Protein AF-A0A1S8TD63-F1 (afdb_monomer)

Structure (mmCIF, N/CA/C/O backbone):
data_AF-A0A1S8TD63-F1
#
_entry.id   AF-A0A1S8TD63-F1
#
loop_
_atom_site.group_PDB
_atom_site.id
_atom_site.type_symbol
_atom_site.label_atom_id
_atom_site.label_alt_id
_atom_site.label_comp_id
_atom_site.label_asym_id
_atom_site.label_entity_id
_atom_site.label_seq_id
_atom_site.pdbx_PDB_ins_code
_atom_site.Cartn_x
_atom_site.Cartn_y
_atom_site.Cartn_z
_atom_site.occupancy
_atom_site.B_iso_or_equiv
_atom_site.auth_seq_id
_atom_site.auth_comp_id
_atom_site.auth_asym_id
_atom_site.auth_atom_id
_atom_site.pdbx_PDB_model_num
ATOM 1 N N . MET A 1 1 ? 8.461 -4.141 3.606 1.00 62.56 1 MET A N 1
ATOM 2 C CA . MET A 1 1 ? 9.811 -3.607 3.283 1.00 62.56 1 MET A CA 1
ATOM 3 C C . MET A 1 1 ? 10.354 -4.287 2.033 1.00 62.56 1 MET A C 1
ATOM 5 O O . MET A 1 1 ? 10.949 -3.620 1.196 1.00 62.56 1 MET A O 1
ATOM 9 N N . PHE A 1 2 ? 10.084 -5.586 1.872 1.00 82.06 2 PHE A N 1
ATOM 10 C CA . PHE A 1 2 ? 10.494 -6.366 0.713 1.00 82.06 2 PHE A CA 1
ATOM 11 C C . PHE A 1 2 ? 9.820 -5.869 -0.572 1.00 82.06 2 PHE A C 1
ATOM 13 O O . PHE A 1 2 ? 10.482 -5.728 -1.589 1.00 82.06 2 PHE A O 1
ATOM 20 N N . THR A 1 3 ? 8.541 -5.487 -0.523 1.00 85.19 3 THR A N 1
ATOM 21 C CA . THR A 1 3 ? 7.814 -4.967 -1.698 1.00 85.19 3 THR A CA 1
ATOM 22 C C . THR A 1 3 ? 8.416 -3.713 -2.324 1.00 85.19 3 THR A C 1
ATOM 24 O O . THR A 1 3 ? 8.577 -3.669 -3.539 1.00 85.19 3 THR A O 1
ATOM 27 N N . PHE A 1 4 ? 8.763 -2.695 -1.534 1.00 87.81 4 PHE A N 1
ATOM 28 C CA . PHE A 1 4 ? 9.382 -1.475 -2.069 1.00 87.81 4 PHE A CA 1
ATOM 29 C C . PHE A 1 4 ? 10.786 -1.741 -2.617 1.00 87.81 4 PHE A C 1
ATOM 31 O O . PHE A 1 4 ? 11.157 -1.173 -3.639 1.00 87.81 4 PHE A O 1
ATOM 38 N N . LEU A 1 5 ? 11.533 -2.649 -1.983 1.00 89.62 5 LEU A N 1
ATOM 39 C CA . LEU A 1 5 ? 12.840 -3.081 -2.470 1.00 89.62 5 LEU A CA 1
ATOM 40 C C . LEU A 1 5 ? 12.721 -3.850 -3.794 1.00 89.62 5 LEU A C 1
ATOM 42 O O . LEU A 1 5 ? 13.490 -3.602 -4.715 1.00 89.62 5 LEU A O 1
ATOM 46 N N . VAL A 1 6 ? 11.713 -4.714 -3.934 1.00 90.44 6 VAL A N 1
ATOM 47 C CA . VAL A 1 6 ? 11.402 -5.389 -5.202 1.00 90.44 6 VAL A CA 1
ATOM 48 C C . VAL A 1 6 ? 11.006 -4.375 -6.273 1.00 90.44 6 VAL A C 1
ATOM 50 O O . VAL A 1 6 ? 11.522 -4.459 -7.380 1.00 90.44 6 VAL A O 1
ATOM 53 N N . ILE A 1 7 ? 10.152 -3.392 -5.962 1.00 91.56 7 ILE A N 1
ATOM 54 C CA . ILE A 1 7 ? 9.779 -2.329 -6.913 1.00 91.56 7 ILE A CA 1
ATOM 55 C C . ILE A 1 7 ? 11.021 -1.565 -7.381 1.00 91.56 7 ILE A C 1
ATOM 57 O O . ILE A 1 7 ? 11.181 -1.362 -8.579 1.00 91.56 7 ILE A O 1
ATOM 61 N N . PHE A 1 8 ? 11.910 -1.202 -6.455 1.00 93.81 8 PHE A N 1
ATOM 62 C CA . PHE A 1 8 ? 13.171 -0.531 -6.761 1.00 93.81 8 PHE A CA 1
ATOM 63 C C . PHE A 1 8 ? 14.077 -1.374 -7.671 1.00 93.81 8 PHE A C 1
ATOM 65 O O . PHE A 1 8 ? 14.596 -0.877 -8.667 1.00 93.81 8 PHE A O 1
ATOM 72 N N . LEU A 1 9 ? 14.260 -2.662 -7.359 1.00 94.38 9 LEU A N 1
ATOM 73 C CA . LEU A 1 9 ? 15.081 -3.558 -8.178 1.00 94.38 9 LEU A CA 1
ATOM 74 C C . LEU A 1 9 ? 14.472 -3.770 -9.566 1.00 94.38 9 LEU A C 1
ATOM 76 O O . LEU A 1 9 ? 15.190 -3.745 -10.561 1.00 94.38 9 LEU A O 1
ATOM 80 N N . VAL A 1 10 ? 13.151 -3.935 -9.648 1.00 94.12 10 VAL A N 1
ATOM 81 C CA . VAL A 1 10 ? 12.442 -4.089 -10.921 1.00 94.12 10 VAL A CA 1
ATOM 82 C C . VAL A 1 10 ? 12.560 -2.820 -11.760 1.00 94.12 10 VAL A C 1
ATOM 84 O O . VAL A 1 10 ? 12.879 -2.927 -12.939 1.00 94.12 10 VAL A O 1
ATOM 87 N N . SER A 1 11 ? 12.374 -1.627 -11.185 1.00 94.31 11 SER A N 1
ATOM 88 C CA . SER A 1 11 ? 12.534 -0.373 -11.931 1.00 94.31 11 SER A CA 1
ATOM 89 C C . SER A 1 11 ? 13.978 -0.160 -12.389 1.00 94.31 11 SER A C 1
ATOM 91 O O . SER A 1 11 ? 14.195 0.326 -13.498 1.00 94.31 11 SER A O 1
ATOM 93 N N . LEU A 1 12 ? 14.967 -0.578 -11.589 1.00 94.31 12 LEU A N 1
ATOM 94 C CA . LEU A 1 12 ? 16.386 -0.525 -11.952 1.00 94.31 12 LEU A CA 1
ATOM 95 C C . LEU A 1 12 ? 16.698 -1.450 -13.136 1.00 94.31 12 LEU A C 1
ATOM 97 O O . LEU A 1 12 ? 17.288 -1.020 -14.128 1.00 94.31 12 LEU A O 1
ATOM 101 N N . ILE A 1 13 ? 16.259 -2.709 -13.066 1.00 94.50 13 ILE A N 1
ATOM 102 C CA . ILE A 1 13 ? 16.457 -3.691 -14.140 1.00 94.50 13 ILE A CA 1
ATOM 103 C C . ILE A 1 13 ? 15.731 -3.238 -15.410 1.00 94.50 13 ILE A C 1
ATOM 105 O O . ILE A 1 13 ? 16.309 -3.254 -16.491 1.00 94.50 13 ILE A O 1
ATOM 109 N N . LEU A 1 14 ? 14.486 -2.775 -15.298 1.00 93.12 14 LEU A N 1
ATOM 110 C CA . LEU A 1 14 ? 13.718 -2.352 -16.464 1.00 93.12 14 LEU A CA 1
ATOM 111 C C . LEU A 1 14 ? 14.338 -1.116 -17.131 1.00 93.12 14 LEU A C 1
ATOM 113 O O . LEU A 1 14 ? 14.502 -1.106 -18.346 1.00 93.12 14 LEU A O 1
ATOM 117 N N . SER A 1 15 ? 14.748 -0.108 -16.352 1.00 93.25 15 SER A N 1
ATOM 118 C CA . SER A 1 15 ? 15.399 1.094 -16.892 1.00 93.25 15 SER A CA 1
ATOM 119 C C . SER A 1 15 ? 16.729 0.774 -17.586 1.00 93.25 15 SER A C 1
ATOM 121 O O . SER A 1 15 ? 17.005 1.279 -18.678 1.00 93.25 15 SER A O 1
ATOM 123 N N . THR A 1 16 ? 17.542 -0.109 -16.997 1.00 90.00 16 THR A N 1
ATOM 124 C CA . THR A 1 16 ? 18.811 -0.538 -17.607 1.00 90.00 16 THR A CA 1
ATOM 125 C C . THR A 1 16 ? 18.586 -1.296 -18.912 1.00 90.00 16 THR A C 1
ATOM 127 O O . THR A 1 16 ? 19.232 -0.977 -19.908 1.00 90.00 16 THR A O 1
ATOM 130 N N . VAL A 1 17 ? 17.625 -2.226 -18.956 1.00 91.06 17 VAL A N 1
ATOM 131 C CA . VAL A 1 17 ? 17.243 -2.934 -20.190 1.00 91.06 17 VAL A CA 1
ATOM 132 C C . VAL A 1 17 ? 16.744 -1.959 -21.255 1.00 91.06 17 VAL A C 1
ATOM 134 O O . VAL A 1 17 ? 17.209 -2.021 -22.389 1.00 91.06 17 VAL A O 1
ATOM 137 N N . ILE A 1 18 ? 15.861 -1.020 -20.903 1.00 89.12 18 ILE A N 1
ATOM 138 C CA . ILE A 1 18 ? 15.358 0.000 -21.837 1.00 89.12 18 ILE A CA 1
ATOM 139 C C . ILE A 1 18 ? 16.516 0.838 -22.390 1.00 89.12 18 ILE A C 1
ATOM 141 O O . ILE A 1 18 ? 16.613 1.031 -23.598 1.00 89.12 18 ILE A O 1
ATOM 145 N N . THR A 1 19 ? 17.433 1.281 -21.529 1.00 86.81 19 THR A N 1
ATOM 146 C CA . THR A 1 19 ? 18.600 2.074 -21.942 1.00 86.81 19 THR A CA 1
ATOM 147 C C . THR A 1 19 ? 19.522 1.280 -22.873 1.00 86.81 19 THR A C 1
ATOM 149 O O . THR A 1 19 ? 20.032 1.836 -23.843 1.00 86.81 19 THR A O 1
ATOM 152 N N . LEU A 1 20 ? 19.712 -0.024 -22.631 1.00 85.25 20 LEU A N 1
ATOM 153 C CA . LEU A 1 20 ? 20.491 -0.904 -23.508 1.00 85.25 20 LEU A CA 1
ATOM 154 C C . LEU A 1 20 ? 19.819 -1.125 -24.865 1.00 85.25 20 LEU A C 1
ATOM 156 O O . LEU A 1 20 ? 20.510 -1.122 -25.879 1.00 85.25 20 LEU A O 1
ATOM 160 N N . VAL A 1 21 ? 18.495 -1.292 -24.895 1.00 85.88 21 VAL A N 1
ATOM 161 C CA . VAL A 1 21 ? 17.728 -1.431 -26.143 1.00 85.88 21 VAL A CA 1
ATOM 162 C C . VAL A 1 21 ? 17.805 -0.147 -26.961 1.00 85.88 21 VAL A C 1
ATOM 164 O O . VAL A 1 21 ? 18.076 -0.215 -28.156 1.00 85.88 21 VAL A O 1
ATOM 167 N N . ILE A 1 22 ? 17.639 1.015 -26.320 1.00 81.88 22 ILE A N 1
ATOM 168 C CA . ILE A 1 22 ? 17.828 2.320 -26.965 1.00 81.88 22 ILE A CA 1
ATOM 169 C C . ILE A 1 22 ? 19.252 2.405 -27.520 1.00 81.88 22 ILE A C 1
ATOM 171 O O . ILE A 1 22 ? 19.431 2.649 -28.705 1.00 81.88 22 ILE A O 1
ATOM 175 N N . ASN A 1 23 ? 20.274 2.118 -26.715 1.00 78.31 23 ASN A N 1
ATOM 176 C CA . ASN A 1 23 ? 21.658 2.157 -27.185 1.00 78.31 23 ASN A CA 1
ATOM 177 C C . ASN A 1 23 ? 21.906 1.221 -28.383 1.00 78.31 23 ASN A C 1
ATOM 179 O O . ASN A 1 23 ? 22.553 1.612 -29.347 1.00 78.31 23 ASN A O 1
ATOM 183 N N . GLY A 1 24 ? 21.380 -0.007 -28.340 1.00 73.19 24 GLY A N 1
ATOM 184 C CA . GLY A 1 24 ? 21.505 -0.976 -29.428 1.00 73.19 24 GLY A CA 1
ATOM 185 C C . GLY A 1 24 ? 20.832 -0.506 -30.717 1.00 73.19 24 GLY A C 1
ATOM 186 O O . GLY A 1 24 ? 21.476 -0.490 -31.760 1.00 73.19 24 GLY A O 1
ATOM 187 N N . ALA A 1 25 ? 19.576 -0.059 -30.627 1.00 70.56 25 ALA A N 1
ATOM 188 C CA . ALA A 1 25 ? 18.814 0.432 -31.774 1.00 70.56 25 ALA A CA 1
ATOM 189 C C . ALA A 1 25 ? 19.482 1.647 -32.435 1.00 70.56 25 ALA A C 1
ATOM 191 O O . ALA A 1 25 ? 19.600 1.702 -33.654 1.00 70.56 25 ALA A O 1
ATOM 192 N N . TRP A 1 26 ? 19.976 2.592 -31.631 1.00 63.69 26 TRP A N 1
ATOM 193 C CA . TRP A 1 26 ? 20.659 3.775 -32.150 1.00 63.69 26 TRP A CA 1
ATOM 194 C C . TRP A 1 26 ? 22.043 3.458 -32.735 1.00 63.69 26 TRP A C 1
ATOM 196 O O . TRP A 1 26 ? 22.461 4.075 -33.716 1.00 63.69 26 TRP A O 1
ATOM 206 N N . ARG A 1 27 ? 22.769 2.492 -32.158 1.00 61.62 27 ARG A N 1
ATOM 207 C CA . ARG A 1 27 ? 24.081 2.079 -32.667 1.00 61.62 27 ARG A CA 1
ATOM 208 C C . ARG A 1 27 ? 23.971 1.475 -34.066 1.00 61.62 27 ARG A C 1
ATOM 210 O O . ARG A 1 27 ? 24.784 1.821 -34.921 1.00 61.62 27 ARG A O 1
ATOM 217 N N . ASP A 1 28 ? 22.982 0.624 -34.316 1.00 58.91 28 ASP A N 1
ATOM 218 C CA . ASP A 1 28 ? 22.793 0.000 -35.633 1.00 58.91 28 ASP A CA 1
ATOM 219 C C . ASP A 1 28 ? 22.452 1.039 -36.719 1.00 58.91 28 ASP A C 1
ATOM 221 O O . ASP A 1 28 ? 22.894 0.907 -37.858 1.00 58.91 28 ASP A O 1
ATOM 225 N N . GLU A 1 29 ? 21.754 2.122 -36.361 1.00 55.38 29 GLU A N 1
ATOM 226 C CA . GLU A 1 29 ? 21.388 3.195 -37.295 1.00 55.38 29 GLU A CA 1
ATOM 227 C C . GLU A 1 29 ? 22.572 4.122 -37.648 1.00 55.38 29 GLU A C 1
ATOM 229 O O . GLU A 1 29 ? 22.646 4.637 -38.763 1.00 55.38 29 GLU A O 1
ATOM 234 N N . GLN A 1 30 ? 23.537 4.313 -36.734 1.00 53.62 30 GLN A N 1
ATOM 235 C CA . GLN A 1 30 ? 24.626 5.291 -36.902 1.00 53.62 30 GLN A CA 1
ATOM 236 C C . GLN A 1 30 ? 26.018 4.680 -37.173 1.00 53.62 30 GLN A C 1
ATOM 238 O O . GLN A 1 30 ? 26.910 5.385 -37.647 1.00 53.62 30 GLN A O 1
ATOM 243 N N . THR A 1 31 ? 26.244 3.392 -36.879 1.00 53.31 31 THR A N 1
ATOM 244 C CA . THR A 1 31 ? 27.590 2.772 -36.875 1.00 53.31 31 THR A CA 1
ATOM 245 C C . THR A 1 31 ? 27.773 1.587 -37.809 1.00 53.31 31 THR A C 1
ATOM 247 O O . THR A 1 31 ? 28.721 0.826 -37.605 1.00 53.31 31 THR A O 1
ATOM 250 N N . ASP A 1 32 ? 26.952 1.416 -38.851 1.00 61.44 32 ASP A N 1
ATOM 251 C CA . ASP A 1 32 ? 27.245 0.403 -39.873 1.00 61.44 32 ASP A CA 1
ATOM 252 C C . ASP A 1 32 ? 28.459 0.816 -40.728 1.00 61.44 32 ASP A C 1
ATOM 254 O O . ASP A 1 32 ? 28.388 1.172 -41.903 1.00 61.44 32 ASP A O 1
ATOM 258 N N . TYR A 1 33 ? 29.615 0.799 -40.077 1.00 61.72 33 TYR A N 1
ATOM 259 C CA . TYR A 1 33 ? 30.934 1.083 -40.592 1.00 61.72 33 TYR A CA 1
ATOM 260 C C . TYR A 1 33 ? 31.287 0.076 -41.685 1.00 61.72 33 TYR A C 1
ATOM 262 O O . TYR A 1 33 ? 32.004 0.410 -42.622 1.00 61.72 33 TYR A O 1
ATOM 270 N N . SER A 1 34 ? 30.744 -1.144 -41.596 1.00 63.41 34 SER A N 1
ATOM 271 C CA . SER A 1 34 ? 30.922 -2.182 -42.608 1.00 63.41 34 SER A CA 1
ATOM 272 C C . SER A 1 34 ? 30.238 -1.807 -43.922 1.00 63.41 34 SER A C 1
ATOM 274 O O . SER A 1 34 ? 30.859 -1.889 -44.981 1.00 63.41 34 SER A O 1
ATOM 276 N N . ASN A 1 35 ? 29.013 -1.290 -43.856 1.00 67.69 35 ASN A N 1
ATOM 277 C CA . ASN A 1 35 ? 28.271 -0.811 -45.013 1.00 67.69 35 ASN A CA 1
ATOM 278 C C . ASN A 1 35 ? 28.823 0.523 -45.532 1.00 67.69 35 ASN A C 1
ATOM 280 O O . ASN A 1 35 ? 28.951 0.699 -46.741 1.00 67.69 35 ASN A O 1
ATOM 284 N N . GLN A 1 36 ? 29.258 1.433 -44.651 1.00 68.81 36 GLN A N 1
ATOM 285 C CA . GLN A 1 36 ? 29.962 2.653 -45.072 1.00 68.81 36 GLN A CA 1
ATOM 286 C C . GLN A 1 36 ? 31.257 2.321 -45.839 1.00 68.81 36 GLN A C 1
ATOM 288 O O . GLN A 1 36 ? 31.468 2.850 -46.927 1.00 68.81 36 GLN A O 1
ATOM 293 N N . ILE A 1 37 ? 32.076 1.380 -45.348 1.00 68.62 37 ILE A N 1
ATOM 294 C CA . ILE A 1 37 ? 33.280 0.908 -46.056 1.00 68.62 37 ILE A CA 1
ATOM 295 C C . ILE A 1 37 ? 32.923 0.191 -47.360 1.00 68.62 37 ILE A C 1
ATOM 297 O O . ILE A 1 37 ? 33.609 0.380 -48.365 1.00 68.62 37 ILE A O 1
ATOM 301 N N . SER A 1 38 ? 31.881 -0.642 -47.364 1.00 72.06 38 SER A N 1
ATOM 302 C CA . SER A 1 38 ? 31.461 -1.382 -48.559 1.00 72.06 38 SER A CA 1
ATOM 303 C C . SER A 1 38 ? 31.024 -0.432 -49.677 1.00 72.06 38 SER A C 1
ATOM 305 O O . SER A 1 38 ? 31.528 -0.531 -50.797 1.00 72.06 38 SER A O 1
ATOM 307 N N . ASN A 1 39 ? 30.181 0.552 -49.349 1.00 74.00 39 ASN A N 1
ATOM 308 C CA . ASN A 1 39 ? 29.743 1.589 -50.281 1.00 74.00 39 ASN A CA 1
ATOM 309 C C . ASN A 1 39 ? 30.913 2.455 -50.754 1.00 74.00 39 ASN A C 1
ATOM 311 O O . ASN A 1 39 ? 31.026 2.723 -51.947 1.00 74.00 39 ASN A O 1
ATOM 315 N N . PHE A 1 40 ? 31.816 2.839 -49.847 1.00 74.50 40 PHE A N 1
ATOM 316 C CA . PHE A 1 40 ? 33.027 3.570 -50.210 1.00 74.50 40 PHE A CA 1
ATOM 317 C C . PHE A 1 40 ? 33.887 2.774 -51.203 1.00 74.50 40 PHE A C 1
ATOM 319 O O . PHE A 1 40 ? 34.238 3.276 -52.265 1.00 74.50 40 PHE A O 1
ATOM 326 N N . THR A 1 41 ? 34.144 1.497 -50.916 1.00 73.94 41 THR A N 1
ATOM 327 C CA . THR A 1 41 ? 34.946 0.614 -51.779 1.00 73.94 41 THR A CA 1
ATOM 328 C C . THR A 1 41 ? 34.294 0.408 -53.150 1.00 73.94 41 THR A C 1
ATOM 330 O O . THR A 1 41 ? 34.990 0.352 -54.164 1.00 73.94 41 THR A O 1
ATOM 333 N N . TYR A 1 42 ? 32.964 0.287 -53.200 1.00 79.94 42 TYR A N 1
ATOM 334 C CA . TYR A 1 42 ? 32.213 0.199 -54.453 1.00 79.94 42 TYR A CA 1
ATOM 335 C C . TYR A 1 42 ? 32.345 1.488 -55.275 1.00 79.94 42 TYR A C 1
ATOM 337 O O . TYR A 1 42 ? 32.706 1.429 -56.449 1.00 79.94 42 TYR A O 1
ATOM 345 N N . ASN A 1 43 ? 32.152 2.648 -54.643 1.00 78.88 43 ASN A N 1
ATOM 346 C CA . ASN A 1 43 ? 32.292 3.946 -55.301 1.00 78.88 43 ASN A CA 1
ATOM 347 C C . ASN A 1 43 ? 33.716 4.170 -55.823 1.00 78.88 43 ASN A C 1
ATOM 349 O O . ASN A 1 43 ? 33.877 4.619 -56.954 1.00 78.88 43 ASN A O 1
ATOM 353 N N . CYS A 1 44 ? 34.749 3.788 -55.061 1.00 76.00 44 CYS A N 1
ATOM 354 C CA . CYS A 1 44 ? 36.134 3.845 -55.532 1.00 76.00 44 CYS A CA 1
ATOM 355 C C . CYS A 1 44 ? 36.323 3.053 -56.830 1.00 76.00 44 CYS A C 1
ATOM 357 O O . CYS A 1 44 ? 36.929 3.558 -57.771 1.00 76.00 44 CYS A O 1
ATOM 359 N N . LYS A 1 45 ? 35.771 1.833 -56.923 1.00 80.62 45 LYS A N 1
ATOM 360 C CA . LYS A 1 45 ? 35.874 1.007 -58.139 1.00 80.62 45 LYS A CA 1
ATOM 361 C C . LYS A 1 45 ? 35.232 1.669 -59.356 1.00 80.62 45 LYS A C 1
ATOM 363 O O . LYS A 1 45 ? 35.847 1.656 -60.421 1.00 80.62 45 LYS A O 1
ATOM 368 N N . GLU A 1 46 ? 34.044 2.244 -59.196 1.00 80.31 46 GLU A N 1
ATOM 369 C CA . GLU A 1 46 ? 33.344 2.941 -60.282 1.00 80.31 46 GLU A CA 1
ATOM 370 C C . GLU A 1 46 ? 34.106 4.196 -60.727 1.00 80.31 46 GLU A C 1
ATOM 372 O O . GLU A 1 46 ? 34.341 4.377 -61.919 1.00 80.31 46 GLU A O 1
ATOM 377 N N . ILE A 1 47 ? 34.598 5.003 -59.780 1.00 81.25 47 ILE A N 1
ATOM 378 C CA . ILE A 1 47 ? 35.400 6.202 -60.072 1.00 81.25 47 ILE A CA 1
ATOM 379 C C . ILE A 1 47 ? 36.685 5.827 -60.813 1.00 81.25 47 ILE A C 1
ATOM 381 O O . ILE A 1 47 ? 37.030 6.452 -61.813 1.00 81.25 47 ILE A O 1
ATOM 385 N N . TYR A 1 48 ? 37.393 4.783 -60.369 1.00 80.56 48 TYR A N 1
ATOM 386 C CA . TYR A 1 48 ? 38.605 4.340 -61.056 1.00 80.56 48 TYR A CA 1
ATOM 387 C C . TYR A 1 48 ? 38.331 3.877 -62.481 1.00 80.56 48 TYR A C 1
ATOM 389 O O . TYR A 1 48 ? 39.168 4.103 -63.348 1.00 80.56 48 TYR A O 1
ATOM 397 N N . LYS A 1 49 ? 37.192 3.224 -62.722 1.00 83.38 49 LYS A N 1
ATOM 398 C CA . LYS A 1 49 ? 36.796 2.790 -64.061 1.00 83.38 49 LYS A CA 1
ATOM 399 C C . LYS A 1 49 ? 36.465 3.987 -64.957 1.00 83.38 49 LYS A C 1
ATOM 401 O O . LYS A 1 49 ? 36.943 4.044 -66.084 1.00 83.38 49 LYS A O 1
ATOM 406 N N . GLU A 1 50 ? 35.712 4.959 -64.442 1.00 81.81 50 GLU A N 1
ATOM 407 C CA . GLU A 1 50 ? 35.337 6.173 -65.179 1.00 81.81 50 GLU A CA 1
ATOM 408 C C . GLU A 1 50 ? 36.568 7.017 -65.552 1.00 81.81 50 GLU A C 1
ATOM 410 O O . GLU A 1 50 ? 36.655 7.532 -66.669 1.00 81.81 50 GLU A O 1
ATOM 415 N N . ILE A 1 51 ? 37.548 7.115 -64.647 1.00 80.81 51 ILE A N 1
ATOM 416 C CA . ILE A 1 51 ? 38.817 7.805 -64.908 1.00 80.81 51 ILE A CA 1
ATOM 417 C C . ILE A 1 51 ? 39.636 7.053 -65.961 1.00 80.81 51 ILE A C 1
ATOM 419 O O . ILE A 1 51 ? 40.081 7.680 -66.918 1.00 80.81 51 ILE A O 1
ATOM 423 N N . ASP A 1 52 ? 39.792 5.731 -65.829 1.00 81.56 52 ASP A N 1
ATOM 424 C CA . ASP A 1 52 ? 40.572 4.898 -66.760 1.00 81.56 52 ASP A CA 1
ATOM 425 C C . ASP A 1 52 ? 40.040 4.991 -68.205 1.00 81.56 52 ASP A C 1
ATOM 427 O O . ASP A 1 52 ? 40.802 5.176 -69.155 1.00 81.56 52 ASP A O 1
ATOM 431 N N . GLU A 1 53 ? 38.713 4.988 -68.376 1.00 83.38 53 GLU A N 1
ATOM 432 C CA . GLU A 1 53 ? 38.053 5.129 -69.683 1.00 83.38 53 GLU A CA 1
ATOM 433 C C . GLU A 1 53 ? 38.222 6.529 -70.311 1.00 83.38 53 GLU A C 1
ATOM 435 O O . GLU A 1 53 ? 38.168 6.668 -71.537 1.00 83.38 53 GLU A O 1
ATOM 440 N N . ASN A 1 54 ? 38.454 7.571 -69.503 1.00 82.25 54 ASN A N 1
ATOM 441 C CA . ASN A 1 54 ? 38.527 8.967 -69.952 1.00 82.25 54 ASN A CA 1
ATOM 442 C C . ASN A 1 54 ? 39.919 9.610 -69.793 1.00 82.25 54 ASN A C 1
ATOM 444 O O . ASN A 1 54 ? 40.048 10.817 -69.986 1.00 82.25 54 ASN A O 1
ATOM 448 N N . MET A 1 55 ? 40.975 8.821 -69.550 1.00 74.81 55 MET A N 1
ATOM 449 C CA . MET A 1 55 ? 42.355 9.288 -69.298 1.00 74.81 55 MET A CA 1
ATOM 450 C C . MET A 1 55 ? 42.946 10.250 -70.344 1.00 74.81 55 MET A C 1
ATOM 452 O O . MET A 1 55 ? 43.920 10.938 -70.064 1.00 74.81 55 MET A O 1
ATOM 456 N N . LYS A 1 56 ? 42.406 10.281 -71.566 1.00 77.38 56 LYS A N 1
ATOM 457 C CA . LYS A 1 56 ? 42.893 11.135 -72.666 1.00 77.38 56 LYS A CA 1
ATOM 458 C C . LYS A 1 56 ? 42.114 12.445 -72.823 1.00 77.38 56 LYS A C 1
ATOM 460 O O . LYS A 1 56 ? 42.364 13.173 -73.780 1.00 77.38 56 LYS A O 1
ATOM 465 N N . ASN A 1 57 ? 41.127 12.704 -71.967 1.00 83.69 57 ASN A N 1
ATOM 466 C CA . ASN A 1 57 ? 40.234 13.851 -72.080 1.00 83.69 57 ASN A CA 1
ATOM 467 C C . ASN A 1 57 ? 40.241 14.671 -70.784 1.00 83.69 57 ASN A C 1
ATOM 469 O O . ASN A 1 57 ? 39.467 14.407 -69.865 1.00 83.69 57 ASN A O 1
ATOM 473 N N . ASP A 1 58 ? 41.099 15.688 -70.754 1.00 78.31 58 ASP A N 1
ATOM 474 C CA . ASP A 1 58 ? 41.309 16.556 -69.592 1.00 78.31 58 ASP A CA 1
ATOM 475 C C . ASP A 1 58 ? 40.027 17.269 -69.135 1.00 78.31 58 ASP A C 1
ATOM 477 O O . ASP A 1 58 ? 39.813 17.441 -67.937 1.00 78.31 58 ASP A O 1
ATOM 481 N N . GLU A 1 59 ? 39.138 17.636 -70.065 1.00 78.75 59 GLU A N 1
ATOM 482 C CA . GLU A 1 59 ? 37.862 18.293 -69.748 1.00 78.75 59 GLU A CA 1
ATOM 483 C C . GLU A 1 59 ? 36.927 17.345 -68.983 1.00 78.75 59 GLU A C 1
ATOM 485 O O . GLU A 1 59 ? 36.320 17.729 -67.984 1.00 78.75 59 GLU A O 1
ATOM 490 N N . LYS A 1 60 ? 36.881 16.068 -69.386 1.00 79.56 60 LYS A N 1
ATOM 491 C CA . LYS A 1 60 ? 36.115 15.035 -68.673 1.00 79.56 60 LYS A CA 1
ATOM 492 C C . LYS A 1 60 ? 36.745 14.641 -67.343 1.00 79.56 60 LYS A C 1
ATOM 494 O O . LYS A 1 60 ? 36.019 14.381 -66.390 1.00 79.56 60 LYS A O 1
ATOM 499 N N . LEU A 1 61 ? 38.073 14.593 -67.256 1.00 77.25 61 LEU A N 1
ATOM 500 C CA . LEU A 1 61 ? 38.762 14.332 -65.989 1.00 77.25 61 LEU A CA 1
ATOM 501 C C . LEU A 1 61 ? 38.493 15.451 -64.978 1.00 77.25 61 LEU A C 1
ATOM 503 O O . LEU A 1 61 ? 38.214 15.166 -63.812 1.00 77.25 61 LEU A O 1
ATOM 507 N N . GLN A 1 62 ? 38.501 16.710 -65.429 1.00 77.38 62 GLN A N 1
ATOM 508 C CA . GLN A 1 62 ? 38.115 17.845 -64.598 1.00 77.38 62 GLN A CA 1
ATOM 509 C C . GLN A 1 62 ? 36.649 17.732 -64.154 1.00 77.38 62 GLN A C 1
ATOM 511 O O . GLN A 1 62 ? 36.380 17.986 -62.984 1.00 77.38 62 GLN A O 1
ATOM 516 N N . ASP A 1 63 ? 35.723 17.311 -65.020 1.00 78.75 63 ASP A N 1
ATOM 517 C CA . ASP A 1 63 ? 34.307 17.107 -64.663 1.00 78.75 63 ASP A CA 1
ATOM 518 C C . ASP A 1 63 ? 34.111 16.000 -63.609 1.00 78.75 63 ASP A C 1
ATOM 520 O O . ASP A 1 63 ? 33.412 16.201 -62.618 1.00 78.75 63 ASP A O 1
ATOM 524 N N . ILE A 1 64 ? 34.800 14.861 -63.752 1.00 77.00 64 ILE A N 1
ATOM 525 C CA . ILE A 1 64 ? 34.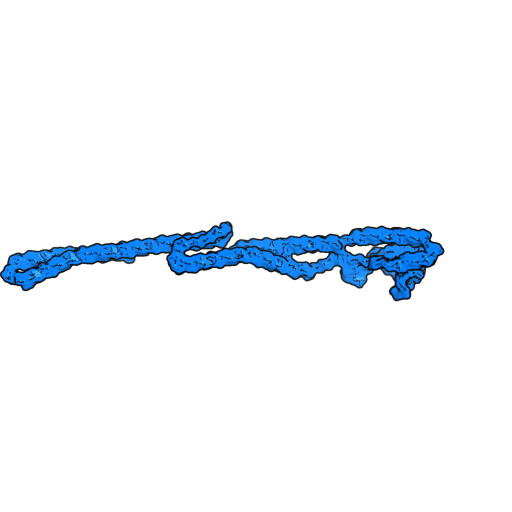750 13.749 -62.783 1.00 77.00 64 ILE A CA 1
ATOM 526 C C . ILE A 1 64 ? 35.275 14.189 -61.412 1.00 77.00 64 ILE A C 1
ATOM 528 O O . ILE A 1 64 ? 34.685 13.865 -60.382 1.00 77.00 64 ILE A O 1
ATOM 532 N N . VAL A 1 65 ? 36.382 14.933 -61.393 1.00 77.25 65 VAL A N 1
ATOM 533 C CA . VAL A 1 65 ? 37.016 15.415 -60.158 1.00 77.25 65 VAL A CA 1
ATOM 534 C C . VAL A 1 65 ? 36.228 16.558 -59.513 1.00 77.25 65 VAL A C 1
ATOM 536 O O . VAL A 1 65 ? 36.177 16.649 -58.289 1.00 77.25 65 VAL A O 1
ATOM 539 N N . SER A 1 66 ? 35.604 17.414 -60.324 1.00 70.50 66 SER A N 1
ATOM 540 C CA . SER A 1 66 ? 34.810 18.569 -59.872 1.00 70.50 66 SER A CA 1
ATOM 541 C C . SER A 1 66 ? 33.352 18.214 -59.588 1.00 70.50 66 SER A C 1
ATOM 543 O O . SER A 1 66 ? 32.572 19.092 -59.220 1.00 70.50 66 SER A O 1
ATOM 545 N N . ARG A 1 67 ? 32.962 16.944 -59.769 1.00 73.94 67 ARG A N 1
ATOM 546 C CA . ARG A 1 67 ? 31.626 16.452 -59.440 1.00 73.94 67 ARG A CA 1
ATOM 547 C C . ARG A 1 67 ? 31.409 16.675 -57.945 1.00 73.94 67 ARG A C 1
ATOM 549 O O . ARG A 1 67 ? 32.056 16.036 -57.119 1.00 73.94 67 ARG A O 1
ATOM 556 N N . ASP A 1 68 ? 30.522 17.609 -57.610 1.00 54.09 68 ASP A N 1
ATOM 557 C CA . ASP A 1 68 ? 30.236 17.998 -56.229 1.00 54.09 68 ASP A CA 1
ATOM 558 C C . ASP A 1 68 ? 29.514 16.854 -55.507 1.00 54.09 68 ASP A C 1
ATOM 560 O O . ASP A 1 68 ? 28.287 16.722 -55.511 1.00 54.09 68 ASP A O 1
ATOM 564 N N . THR A 1 69 ? 30.302 15.940 -54.952 1.00 58.75 69 THR A N 1
ATOM 565 C CA . THR A 1 69 ? 29.809 14.828 -54.158 1.00 58.75 69 THR A CA 1
ATOM 566 C C . THR A 1 69 ? 29.988 15.166 -52.692 1.00 58.75 69 THR A C 1
ATOM 568 O O . THR A 1 69 ? 31.089 15.136 -52.157 1.00 58.75 69 THR A O 1
ATOM 571 N N . ILE A 1 70 ? 28.864 15.400 -52.012 1.00 55.09 70 ILE A N 1
ATOM 572 C CA . ILE A 1 70 ? 28.775 15.718 -50.573 1.00 55.09 70 ILE A CA 1
ATOM 573 C C . ILE A 1 70 ? 29.541 14.708 -49.683 1.00 55.09 70 ILE A C 1
ATOM 575 O O . ILE A 1 70 ? 29.858 15.017 -48.538 1.00 55.09 70 ILE A O 1
ATOM 579 N N . ARG A 1 71 ? 29.834 13.497 -50.184 1.00 56.66 71 ARG A N 1
ATOM 580 C CA . ARG A 1 71 ? 30.410 12.387 -49.403 1.00 56.66 71 ARG A CA 1
ATOM 581 C C . ARG A 1 71 ? 31.893 12.124 -49.657 1.00 56.66 71 ARG A C 1
ATOM 583 O O . ARG A 1 71 ? 32.636 11.970 -48.700 1.00 56.66 71 ARG A O 1
ATOM 590 N N . PHE A 1 72 ? 32.348 12.104 -50.907 1.00 69.00 72 PHE A N 1
ATOM 591 C CA . PHE A 1 72 ? 33.738 11.772 -51.226 1.00 69.00 72 PHE A CA 1
ATOM 592 C C . PHE A 1 72 ? 34.402 12.853 -52.074 1.00 69.00 72 PHE A C 1
ATOM 594 O O . PHE A 1 72 ? 33.745 13.575 -52.816 1.00 69.00 72 PHE A O 1
ATOM 601 N N . LYS A 1 73 ? 35.723 12.962 -51.953 1.00 72.69 73 LYS A N 1
ATOM 602 C CA . LYS A 1 73 ? 36.562 13.869 -52.740 1.00 72.69 73 LYS A CA 1
ATOM 603 C C . LYS A 1 73 ? 37.555 13.048 -53.544 1.00 72.69 73 LYS A C 1
ATOM 605 O O . LYS A 1 73 ? 38.185 12.145 -52.995 1.00 72.69 73 LYS A O 1
ATOM 610 N N . VAL A 1 74 ? 37.685 13.367 -54.826 1.00 76.19 74 V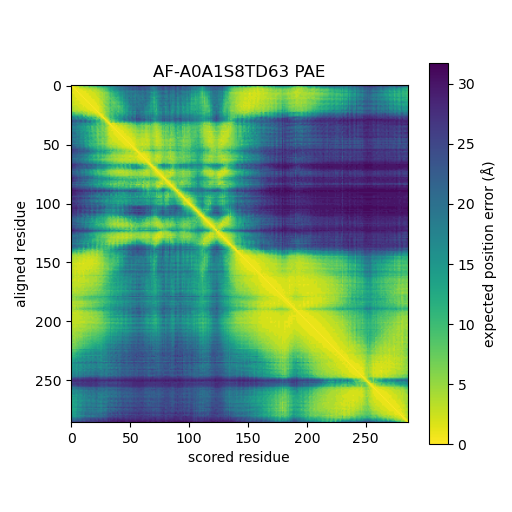AL A N 1
ATOM 611 C CA . VAL A 1 74 ? 38.597 12.691 -55.751 1.00 76.19 74 VAL A CA 1
ATOM 612 C C . VAL A 1 74 ? 39.743 13.635 -56.082 1.00 76.19 74 VAL A C 1
ATOM 614 O O . VAL A 1 74 ? 39.519 14.804 -56.366 1.00 76.19 74 VAL A O 1
ATOM 617 N N . PHE A 1 75 ? 40.972 13.139 -56.053 1.00 76.56 75 PHE A N 1
ATOM 618 C CA . PHE A 1 75 ? 42.162 13.893 -56.432 1.00 76.56 75 PHE A CA 1
ATOM 619 C C . PHE A 1 75 ? 42.980 13.082 -57.429 1.00 76.56 75 PHE A C 1
ATOM 621 O O . PHE A 1 75 ? 43.160 11.878 -57.248 1.00 76.56 75 PHE A O 1
ATOM 628 N N . ILE A 1 76 ? 43.518 13.748 -58.449 1.00 75.69 76 ILE A N 1
ATOM 629 C CA . ILE A 1 76 ? 44.501 13.157 -59.365 1.00 75.69 76 ILE A CA 1
ATOM 630 C C . ILE A 1 76 ? 45.851 13.789 -59.050 1.00 75.69 76 ILE A C 1
ATOM 632 O O . ILE A 1 76 ? 45.965 15.017 -59.005 1.00 75.69 76 ILE A O 1
ATOM 636 N N . VAL A 1 77 ? 46.867 12.966 -58.809 1.00 74.38 77 VAL A N 1
ATOM 637 C CA . VAL A 1 77 ? 48.199 13.413 -58.390 1.00 74.38 77 VAL A CA 1
ATOM 638 C C . VAL A 1 77 ? 49.299 12.769 -59.234 1.00 74.38 77 VAL A C 1
ATOM 640 O O . VAL A 1 77 ? 49.180 11.625 -59.665 1.00 74.38 77 VAL A O 1
ATOM 643 N N . ASP A 1 78 ? 50.373 13.520 -59.459 1.00 71.94 78 ASP A N 1
ATOM 644 C CA . ASP A 1 78 ? 51.588 13.070 -60.158 1.00 71.94 78 ASP A CA 1
ATOM 645 C C . ASP A 1 78 ? 52.515 12.242 -59.227 1.00 71.94 78 ASP A C 1
ATOM 647 O O . ASP A 1 78 ? 52.305 12.201 -58.012 1.00 71.94 78 ASP A O 1
ATOM 651 N N . LYS A 1 79 ? 53.598 11.648 -59.749 1.00 68.12 79 LYS A N 1
ATOM 652 C CA . LYS A 1 79 ? 54.667 10.917 -59.032 1.00 68.12 79 LYS A CA 1
ATOM 653 C C . LYS A 1 79 ? 55.317 11.751 -57.930 1.00 68.12 79 LYS A C 1
ATOM 655 O O . LYS A 1 79 ? 55.792 11.220 -56.929 1.00 68.12 79 LYS A O 1
ATOM 660 N N . GLN A 1 80 ? 55.335 13.071 -58.114 1.00 62.44 80 GLN A N 1
ATOM 661 C CA . GLN A 1 80 ? 55.823 14.061 -57.145 1.00 62.44 80 GLN A CA 1
ATOM 662 C C . GLN A 1 80 ? 54.737 14.511 -56.152 1.00 62.44 80 GLN A C 1
ATOM 664 O O . GLN A 1 80 ? 54.972 15.381 -55.313 1.00 62.44 80 GLN A O 1
ATOM 669 N N . VAL A 1 81 ? 53.544 13.917 -56.242 1.00 62.09 81 VAL A N 1
ATOM 670 C CA . VAL A 1 81 ? 52.379 14.148 -55.376 1.00 62.09 81 VAL A CA 1
ATOM 671 C C . VAL A 1 81 ? 51.827 15.570 -55.450 1.00 62.09 81 VAL A C 1
ATOM 673 O O . VAL A 1 81 ? 51.198 16.101 -54.528 1.00 62.09 81 VAL A O 1
ATOM 676 N N . LYS A 1 82 ? 52.070 16.207 -56.590 1.00 67.19 82 LYS A N 1
ATOM 677 C CA . LYS A 1 82 ? 51.456 17.476 -56.935 1.00 67.19 82 LYS A CA 1
ATOM 678 C C . LYS A 1 82 ? 50.051 17.197 -57.452 1.00 67.19 82 LYS A C 1
ATOM 680 O O . LYS A 1 82 ? 49.869 16.328 -58.302 1.00 67.19 82 LYS A O 1
ATOM 685 N N . VAL A 1 83 ? 49.072 17.922 -56.920 1.00 67.94 83 VAL A N 1
ATOM 686 C CA . VAL A 1 83 ? 47.677 17.798 -57.349 1.00 67.94 83 VAL A CA 1
ATOM 687 C C . VAL A 1 83 ? 47.554 18.333 -58.772 1.00 67.94 83 VAL A C 1
ATOM 689 O O . VAL A 1 83 ? 47.841 19.504 -59.017 1.00 67.94 83 VAL A O 1
ATOM 692 N N . LEU A 1 84 ? 47.180 17.451 -59.697 1.00 67.12 84 LEU A N 1
ATOM 693 C CA . LEU A 1 84 ? 46.919 17.766 -61.099 1.00 67.12 84 LEU A CA 1
ATOM 694 C C . LEU A 1 84 ? 45.474 18.247 -61.271 1.00 67.12 84 LEU A C 1
ATOM 696 O O . LEU A 1 84 ? 45.243 19.253 -61.931 1.00 67.12 84 LEU A O 1
ATOM 700 N N . PHE A 1 85 ? 44.531 17.573 -60.604 1.00 68.50 85 PHE A N 1
ATOM 701 C CA . PHE A 1 85 ? 43.102 17.894 -60.621 1.00 68.50 85 PHE A CA 1
ATOM 702 C C . PHE A 1 85 ? 42.530 17.852 -59.192 1.00 68.50 85 PHE A C 1
ATOM 704 O O . PHE A 1 85 ? 42.840 16.929 -58.430 1.00 68.50 85 PHE A O 1
ATOM 711 N N . SER A 1 86 ? 41.709 18.848 -58.825 1.00 66.88 86 SER A N 1
ATOM 712 C CA . SER A 1 86 ? 41.122 19.029 -57.482 1.00 66.88 86 SER A CA 1
ATOM 713 C C . SER A 1 86 ? 39.632 19.409 -57.558 1.00 66.88 86 SER A C 1
ATOM 715 O O . SER A 1 86 ? 39.287 20.193 -58.444 1.00 66.88 86 SER A O 1
ATOM 717 N N . PRO A 1 87 ? 38.774 18.948 -56.621 1.00 61.00 87 PRO A N 1
ATOM 718 C CA . PRO A 1 87 ? 37.337 19.261 -56.598 1.00 61.00 87 PRO A CA 1
ATOM 719 C C . PRO A 1 87 ? 37.012 20.747 -56.388 1.00 61.00 87 PRO A C 1
ATOM 721 O O . PRO A 1 87 ? 35.954 21.218 -56.781 1.00 61.00 87 PRO A O 1
ATOM 724 N N . GLU A 1 88 ? 37.932 21.503 -55.782 1.00 59.09 88 GLU A N 1
ATOM 725 C CA . GLU A 1 88 ? 37.838 22.957 -55.626 1.00 59.09 88 GLU A CA 1
ATOM 726 C C . GLU A 1 88 ? 39.200 23.608 -55.894 1.00 59.09 88 GLU A C 1
ATOM 728 O O . GLU A 1 88 ? 40.250 23.056 -55.539 1.00 59.09 88 GLU A O 1
ATOM 733 N N . ASN A 1 89 ? 39.187 24.826 -56.448 1.00 50.69 89 ASN A N 1
ATOM 734 C CA . ASN A 1 89 ? 40.371 25.605 -56.834 1.00 50.69 89 ASN A CA 1
ATOM 735 C C . ASN A 1 89 ? 41.298 26.029 -55.671 1.00 50.69 89 ASN A C 1
ATOM 737 O O . ASN A 1 89 ? 42.193 26.843 -55.902 1.00 50.69 89 ASN A O 1
ATOM 741 N N . ASN A 1 90 ? 41.125 25.549 -54.427 1.00 49.53 90 ASN A N 1
ATOM 742 C CA . ASN A 1 90 ? 41.903 26.111 -53.314 1.00 49.53 90 ASN A CA 1
ATOM 743 C C . ASN A 1 90 ? 42.215 25.281 -52.056 1.00 49.53 90 ASN A C 1
ATOM 745 O O . ASN A 1 90 ? 42.723 25.876 -51.107 1.00 49.53 90 ASN A O 1
ATOM 749 N N . CYS A 1 91 ? 42.010 23.962 -51.978 1.00 52.19 91 CYS A N 1
ATOM 750 C CA . CYS A 1 91 ? 42.157 23.307 -50.661 1.00 52.19 91 CYS A CA 1
ATOM 751 C C . CYS A 1 91 ? 43.461 22.542 -50.388 1.00 52.19 91 CYS A C 1
ATOM 753 O O . CYS A 1 91 ? 43.906 22.561 -49.244 1.00 52.19 91 CYS A O 1
ATOM 755 N N . ILE A 1 92 ? 44.124 21.900 -51.356 1.00 56.16 92 ILE A N 1
ATOM 756 C CA . ILE A 1 92 ? 45.364 21.140 -51.083 1.00 56.16 92 ILE A CA 1
ATOM 757 C C . ILE A 1 92 ? 46.283 21.211 -52.307 1.00 56.16 92 ILE A C 1
ATOM 759 O O . ILE A 1 92 ? 45.905 20.775 -53.386 1.00 56.16 92 ILE A O 1
ATOM 763 N N . LYS A 1 93 ? 47.490 21.774 -52.156 1.00 53.00 93 LYS A N 1
ATOM 764 C CA . LYS A 1 93 ? 48.458 21.922 -53.266 1.00 53.00 93 LYS A CA 1
ATOM 765 C C . LYS A 1 93 ? 49.414 20.730 -53.403 1.00 53.00 93 LYS A C 1
ATOM 767 O O . LYS A 1 93 ? 49.963 20.512 -54.480 1.00 53.00 93 LYS A O 1
ATOM 772 N N . GLN A 1 94 ? 49.611 19.969 -52.326 1.00 53.00 94 GLN A N 1
ATOM 773 C CA . GLN A 1 94 ? 50.513 18.819 -52.274 1.00 53.00 94 GLN A CA 1
ATOM 774 C C . GLN A 1 94 ? 50.072 17.866 -51.155 1.00 53.00 94 GLN A C 1
ATOM 776 O O . GLN A 1 94 ? 49.746 18.328 -50.060 1.00 53.00 94 GLN A O 1
ATOM 781 N N . PHE A 1 95 ? 50.062 16.558 -51.421 1.00 60.22 95 PHE A N 1
ATOM 782 C CA . PHE A 1 95 ? 49.814 15.538 -50.395 1.00 60.22 95 PHE A CA 1
ATOM 783 C C . PHE A 1 95 ? 51.139 14.954 -49.881 1.00 60.22 95 PHE A C 1
ATOM 785 O O . PHE A 1 95 ? 52.105 14.833 -50.630 1.00 60.22 95 PHE A O 1
ATOM 792 N N . ASP A 1 96 ? 51.189 14.562 -48.606 1.00 57.84 96 ASP A N 1
ATOM 793 C CA . ASP A 1 96 ? 52.321 13.813 -48.044 1.00 57.84 96 ASP A CA 1
ATOM 794 C C . ASP A 1 96 ? 52.028 12.307 -48.118 1.00 57.84 96 ASP A C 1
ATOM 796 O O . ASP A 1 96 ? 51.399 11.718 -47.234 1.00 57.84 96 ASP A O 1
ATOM 800 N N . ILE A 1 97 ? 52.452 11.682 -49.218 1.00 55.38 97 ILE A N 1
ATOM 801 C CA . ILE A 1 97 ? 52.204 10.263 -49.502 1.00 55.38 97 ILE A CA 1
ATOM 802 C C . ILE A 1 97 ? 52.862 9.336 -48.474 1.00 55.38 97 ILE A C 1
ATOM 804 O O . ILE A 1 97 ? 52.306 8.281 -48.192 1.00 55.38 97 ILE A O 1
ATOM 808 N N . ASN A 1 98 ? 53.976 9.714 -47.837 1.00 51.41 98 ASN A N 1
ATOM 809 C CA . ASN A 1 98 ? 54.606 8.868 -46.814 1.00 51.41 98 ASN A CA 1
ATOM 810 C C . ASN A 1 98 ? 53.736 8.738 -45.558 1.00 51.41 98 ASN A C 1
ATOM 812 O O . ASN A 1 98 ? 53.851 7.759 -44.822 1.00 51.41 98 ASN A O 1
ATOM 816 N N . LYS A 1 99 ? 52.835 9.696 -45.325 1.00 55.44 99 LYS A N 1
ATOM 817 C CA . LYS A 1 99 ? 51.839 9.633 -44.257 1.00 55.44 99 LYS A CA 1
ATOM 818 C C . LYS A 1 99 ? 50.627 8.787 -44.657 1.00 55.44 99 LYS A C 1
ATOM 820 O O . LYS A 1 99 ? 50.090 8.095 -43.806 1.00 55.44 99 LYS A O 1
ATOM 825 N N . ILE A 1 100 ? 50.243 8.793 -45.937 1.00 55.66 100 ILE A N 1
ATOM 826 C CA . ILE A 1 100 ? 49.047 8.103 -46.455 1.00 55.66 100 ILE A CA 1
ATOM 827 C C . ILE A 1 100 ? 49.337 6.645 -46.869 1.00 55.66 100 ILE A C 1
ATOM 829 O O . ILE A 1 100 ? 48.523 5.771 -46.612 1.00 55.66 100 ILE A O 1
ATOM 833 N N . LEU A 1 101 ? 50.507 6.339 -47.443 1.00 52.62 101 LEU A N 1
ATOM 834 C CA . LEU A 1 101 ? 50.923 4.966 -47.778 1.00 52.62 101 LEU A CA 1
ATOM 835 C C . LEU A 1 101 ? 51.275 4.147 -46.533 1.00 52.62 101 LEU A C 1
ATOM 837 O O . LEU A 1 101 ? 50.935 2.969 -46.467 1.00 52.62 101 LEU A O 1
ATOM 841 N N . ASN A 1 102 ? 51.920 4.762 -45.532 1.00 48.56 102 ASN A N 1
ATOM 842 C CA . ASN A 1 102 ? 52.190 4.094 -44.253 1.00 48.56 102 ASN A CA 1
ATOM 843 C C . ASN A 1 102 ? 50.932 4.002 -43.371 1.00 48.56 102 ASN A C 1
ATOM 845 O O . ASN A 1 102 ? 50.859 3.136 -42.503 1.00 48.56 102 AS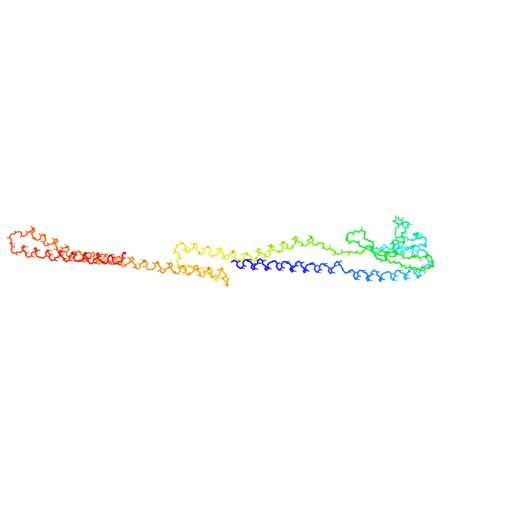N A O 1
ATOM 849 N N . GLN A 1 103 ? 49.936 4.868 -43.600 1.00 48.91 103 GLN A N 1
ATOM 850 C CA . GLN A 1 103 ? 48.589 4.761 -43.038 1.00 48.91 103 GLN A CA 1
ATOM 851 C C . GLN A 1 103 ? 47.611 4.331 -44.130 1.00 48.91 103 GLN A C 1
ATOM 853 O O . GLN A 1 103 ? 46.678 5.064 -44.461 1.00 48.91 103 GLN A O 1
ATOM 858 N N . GLN A 1 104 ? 47.784 3.119 -44.669 1.00 47.03 104 GLN A N 1
ATOM 859 C CA . GLN A 1 104 ? 46.628 2.433 -45.233 1.00 47.03 104 GLN A CA 1
ATOM 860 C C . GLN A 1 104 ? 45.558 2.387 -44.137 1.00 47.03 104 GLN A C 1
ATOM 862 O O . GLN A 1 104 ? 45.627 1.584 -43.210 1.00 47.03 104 GLN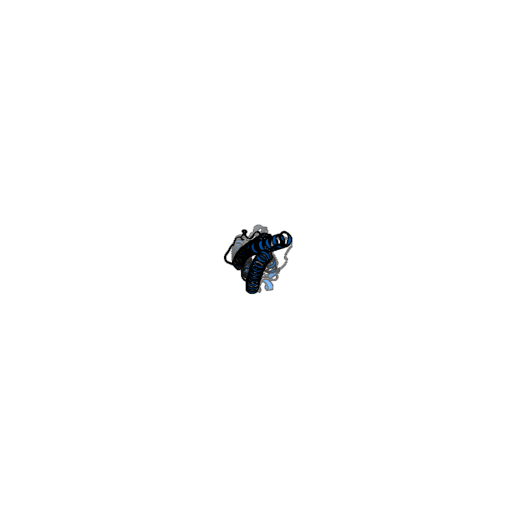 A O 1
ATOM 867 N N . SER A 1 105 ? 44.563 3.261 -44.277 1.00 52.50 105 SER A N 1
ATOM 868 C CA . SER A 1 105 ? 43.405 3.431 -43.401 1.00 52.50 105 SER A CA 1
ATOM 869 C C . SER A 1 105 ? 43.652 4.251 -42.119 1.00 52.50 105 SER A C 1
ATOM 871 O O . SER A 1 105 ? 44.265 3.777 -41.166 1.00 52.50 105 SER A O 1
ATOM 873 N N . LYS A 1 106 ? 42.969 5.406 -42.036 1.00 48.09 106 LYS A N 1
ATOM 874 C CA . LYS A 1 106 ? 42.644 6.223 -40.841 1.00 48.09 106 LYS A CA 1
ATOM 875 C C . LYS A 1 106 ? 43.631 7.343 -40.484 1.00 48.09 106 LYS A C 1
ATOM 877 O O . LYS A 1 106 ? 44.593 7.141 -39.747 1.00 48.09 106 LYS A O 1
ATOM 882 N N . SER A 1 107 ? 43.277 8.573 -40.862 1.00 45.28 107 SER A N 1
ATOM 883 C CA . SER A 1 107 ? 43.692 9.761 -40.108 1.00 45.28 107 SER A CA 1
ATOM 884 C C . SER A 1 107 ? 42.507 10.246 -39.257 1.00 45.28 107 SER A C 1
ATOM 886 O O . SER A 1 107 ? 41.416 10.516 -39.759 1.00 45.28 107 SER A O 1
ATOM 888 N N . ASN A 1 108 ? 42.691 10.274 -37.933 1.00 45.34 108 ASN A N 1
ATOM 889 C CA . ASN A 1 108 ? 41.697 10.812 -37.001 1.00 45.34 108 ASN A CA 1
ATOM 890 C C . ASN A 1 108 ? 41.727 12.338 -37.118 1.00 45.34 108 ASN A C 1
ATOM 892 O O . ASN A 1 108 ? 42.671 12.959 -36.629 1.00 45.34 108 ASN A O 1
ATOM 896 N N . PHE A 1 109 ? 40.736 12.930 -37.782 1.00 45.62 109 PHE A N 1
ATOM 897 C CA . PHE A 1 109 ? 40.640 14.388 -37.892 1.00 45.62 109 PHE A CA 1
ATOM 898 C C . PHE A 1 109 ? 39.810 14.992 -36.748 1.00 45.62 109 PHE A C 1
ATOM 900 O O . PHE A 1 109 ? 40.052 16.129 -36.358 1.00 45.62 109 PHE A O 1
ATOM 907 N N . ASP A 1 110 ? 38.895 14.219 -36.152 1.00 48.47 110 ASP A N 1
ATOM 908 C CA . ASP A 1 110 ? 38.162 14.598 -34.940 1.00 48.47 110 ASP A CA 1
ATOM 909 C C . ASP A 1 110 ? 37.659 13.343 -34.198 1.00 48.47 110 ASP A C 1
ATOM 911 O O . ASP A 1 110 ? 37.596 12.266 -34.793 1.00 48.47 110 ASP A O 1
ATOM 915 N N . LYS A 1 111 ? 37.281 13.443 -32.913 1.00 51.06 111 LYS A N 1
ATOM 916 C CA . LYS A 1 111 ? 36.862 12.294 -32.066 1.00 51.06 111 LYS A CA 1
ATOM 917 C C . LYS A 1 111 ? 35.771 11.408 -32.693 1.00 51.06 111 LYS A C 1
ATOM 919 O O . LYS A 1 111 ? 35.686 10.234 -32.336 1.00 51.06 111 LYS A O 1
ATOM 924 N N . ASN A 1 112 ? 34.987 11.955 -33.624 1.00 52.59 112 ASN A N 1
ATOM 925 C CA . ASN A 1 112 ? 33.818 11.307 -34.218 1.00 52.59 112 ASN A CA 1
ATOM 926 C C . ASN A 1 112 ? 33.947 11.021 -35.729 1.00 52.59 112 ASN A C 1
ATOM 928 O O . ASN A 1 112 ? 33.087 10.332 -36.273 1.00 52.59 112 ASN A O 1
ATOM 932 N N . ASN A 1 113 ? 35.004 11.501 -36.400 1.00 56.66 113 ASN A N 1
ATOM 933 C CA . ASN A 1 113 ? 35.150 11.425 -37.858 1.00 56.66 113 ASN A CA 1
ATOM 934 C C . ASN A 1 113 ? 36.497 10.796 -38.245 1.00 56.66 113 ASN A C 1
ATOM 936 O O . ASN A 1 113 ? 37.560 11.271 -37.835 1.00 56.66 113 ASN A O 1
ATOM 940 N N . ILE A 1 114 ? 36.455 9.748 -39.068 1.00 61.16 114 ILE A N 1
ATOM 941 C CA . ILE A 1 114 ? 37.641 9.068 -39.596 1.00 61.16 114 ILE A CA 1
ATOM 942 C C . ILE A 1 114 ? 37.717 9.331 -41.096 1.00 61.16 114 ILE A C 1
ATOM 944 O O . ILE A 1 114 ? 36.870 8.847 -41.842 1.00 61.16 114 ILE A O 1
ATOM 948 N N . SER A 1 115 ? 38.754 10.035 -41.548 1.00 62.94 115 SER A N 1
ATOM 949 C CA . SER A 1 115 ? 39.020 10.158 -42.981 1.00 62.94 115 SER A CA 1
ATOM 950 C C . SER A 1 115 ? 39.616 8.852 -43.498 1.00 62.94 115 SER A C 1
ATOM 952 O O . SER A 1 115 ? 40.638 8.366 -42.993 1.00 62.94 115 SER A O 1
ATOM 954 N N . TYR A 1 116 ? 38.958 8.271 -44.491 1.00 65.00 116 TYR A N 1
ATOM 955 C CA . TYR A 1 116 ? 39.376 7.060 -45.174 1.00 65.00 116 TYR A CA 1
ATOM 956 C C . TYR A 1 116 ? 39.874 7.425 -46.572 1.00 65.00 116 TYR A C 1
ATOM 958 O O . TYR A 1 116 ? 39.257 8.245 -47.245 1.00 65.00 116 TYR A O 1
ATOM 966 N N . TYR A 1 117 ? 40.996 6.838 -46.987 1.00 70.00 117 TYR A N 1
ATOM 967 C CA . TYR A 1 117 ? 41.631 7.104 -48.277 1.00 70.00 117 TYR A CA 1
ATOM 968 C C . TYR A 1 117 ? 41.846 5.788 -49.010 1.00 70.00 117 TYR A C 1
ATOM 970 O O . TYR A 1 117 ? 42.308 4.821 -48.403 1.00 70.00 117 TYR A O 1
ATOM 978 N N . ASP A 1 118 ? 41.558 5.776 -50.305 1.00 71.69 118 ASP A N 1
ATOM 979 C CA . ASP A 1 118 ? 41.967 4.711 -51.211 1.00 71.69 118 ASP A CA 1
ATOM 980 C C . ASP A 1 118 ? 42.801 5.299 -52.350 1.00 71.69 118 ASP A C 1
ATOM 982 O O . ASP A 1 118 ? 42.540 6.416 -52.808 1.00 71.69 118 ASP A O 1
ATOM 986 N N . ILE A 1 119 ? 43.851 4.577 -52.744 1.00 70.94 119 ILE A N 1
ATOM 987 C CA . ILE A 1 119 ? 44.824 5.040 -53.736 1.00 70.94 119 ILE A CA 1
ATOM 988 C C . ILE A 1 119 ? 45.039 3.952 -54.775 1.00 70.94 119 ILE A C 1
ATOM 990 O O . ILE A 1 119 ? 45.446 2.837 -54.444 1.00 70.94 119 ILE A O 1
ATOM 994 N N . LYS A 1 120 ? 44.865 4.310 -56.049 1.00 77.56 120 LYS A N 1
ATOM 995 C CA . LYS A 1 120 ? 45.171 3.438 -57.185 1.00 77.56 120 LYS A CA 1
ATOM 996 C C . LYS A 1 120 ? 46.121 4.134 -58.159 1.00 77.56 120 LYS A C 1
ATOM 998 O O . LYS A 1 120 ? 45.894 5.277 -58.548 1.00 77.56 120 LYS A O 1
ATOM 1003 N N . SER A 1 121 ? 47.180 3.430 -58.558 1.00 71.31 121 SER A N 1
ATOM 1004 C CA . SER A 1 121 ? 48.060 3.847 -59.659 1.00 71.31 121 SER A CA 1
ATOM 1005 C C . SER A 1 121 ? 47.404 3.504 -61.001 1.00 71.31 121 SER A C 1
ATOM 1007 O O . SER A 1 121 ? 46.866 2.402 -61.143 1.00 71.31 121 SER A O 1
ATOM 1009 N N . LEU A 1 122 ? 47.417 4.437 -61.960 1.00 65.75 122 LEU A N 1
ATOM 1010 C CA . LEU A 1 122 ? 46.871 4.220 -63.311 1.00 65.75 122 LEU A CA 1
ATOM 1011 C C . LEU A 1 122 ? 47.962 4.000 -64.362 1.00 65.75 122 LEU A C 1
ATOM 1013 O O . LEU A 1 122 ? 47.930 3.013 -65.089 1.00 65.75 122 LEU A O 1
ATOM 1017 N N . VAL A 1 123 ? 48.930 4.914 -64.435 1.00 68.62 123 VAL A N 1
ATOM 1018 C CA . VAL A 1 123 ? 50.082 4.894 -65.358 1.00 68.62 123 VAL A CA 1
ATOM 1019 C C . VAL A 1 123 ? 51.333 5.191 -64.528 1.00 68.62 123 VAL A C 1
ATOM 1021 O O . VAL A 1 123 ? 51.177 5.727 -63.433 1.00 68.62 123 VAL A O 1
ATOM 1024 N N . GLU A 1 124 ? 52.537 4.851 -65.018 1.00 64.00 124 GLU A N 1
ATOM 1025 C CA . GLU A 1 124 ? 53.826 4.818 -64.286 1.00 64.00 124 GLU A CA 1
ATOM 1026 C C . GLU A 1 124 ? 54.119 6.008 -63.350 1.00 64.00 124 GLU A C 1
ATOM 1028 O O . GLU A 1 124 ? 54.929 5.845 -62.441 1.00 64.00 124 GLU A O 1
ATOM 1033 N N . ASP A 1 125 ? 53.418 7.139 -63.494 1.00 68.69 125 ASP A N 1
ATOM 1034 C CA . ASP A 1 125 ? 53.572 8.349 -62.690 1.00 68.69 125 ASP A CA 1
ATOM 1035 C C . ASP A 1 125 ? 52.256 9.056 -62.266 1.00 68.69 125 ASP A C 1
ATOM 1037 O O . ASP A 1 125 ? 52.316 10.165 -61.751 1.00 68.69 125 ASP A O 1
ATOM 1041 N N . ILE A 1 126 ? 51.063 8.456 -62.421 1.00 74.00 126 ILE A N 1
ATOM 1042 C CA . ILE A 1 126 ? 49.774 9.089 -62.038 1.00 74.00 126 ILE A CA 1
ATOM 1043 C C . ILE A 1 126 ? 48.987 8.222 -61.049 1.00 74.00 126 ILE A C 1
ATOM 1045 O O . ILE A 1 126 ? 48.759 7.029 -61.280 1.00 74.00 126 ILE A O 1
ATOM 1049 N N . TYR A 1 127 ? 48.503 8.851 -59.975 1.00 76.62 127 TYR A N 1
ATOM 1050 C CA . TYR A 1 127 ? 47.689 8.228 -58.932 1.00 76.62 127 TYR A CA 1
ATOM 1051 C C . TYR A 1 127 ? 46.347 8.940 -58.779 1.00 76.62 127 TYR A C 1
ATOM 1053 O O . TYR A 1 127 ? 46.269 10.168 -58.838 1.00 76.62 127 TYR A O 1
ATOM 1061 N N . VAL A 1 128 ? 45.298 8.167 -58.509 1.00 76.62 128 VAL A N 1
ATOM 1062 C CA . VAL A 1 128 ? 44.010 8.694 -58.048 1.00 76.62 128 VAL A CA 1
ATOM 1063 C C . VAL A 1 128 ? 43.875 8.418 -56.564 1.00 76.62 128 VAL A C 1
ATOM 1065 O O . VAL A 1 128 ? 44.100 7.294 -56.117 1.00 76.62 128 VAL A O 1
ATOM 1068 N N . VAL A 1 129 ? 43.490 9.451 -55.821 1.00 74.50 129 VAL A N 1
ATOM 1069 C CA . VAL A 1 129 ? 43.198 9.397 -54.392 1.00 74.50 129 VAL A CA 1
ATOM 1070 C C . VAL A 1 129 ? 41.721 9.706 -54.200 1.00 74.50 129 VAL A C 1
ATOM 1072 O O . VAL A 1 129 ? 41.270 10.802 -54.530 1.00 74.50 129 VAL A O 1
ATOM 1075 N N . VAL A 1 130 ? 40.972 8.759 -53.645 1.00 75.94 130 VAL A N 1
ATOM 1076 C CA . VAL A 1 130 ? 39.578 8.970 -53.239 1.00 75.94 130 VAL A CA 1
ATOM 1077 C C . VAL A 1 130 ? 39.536 9.045 -51.719 1.00 75.94 130 VAL A C 1
ATOM 1079 O O . VAL A 1 130 ? 40.082 8.172 -51.045 1.00 75.94 130 VAL A O 1
ATOM 1082 N N . SER A 1 131 ? 38.915 10.087 -51.166 1.00 73.56 131 SER A N 1
ATOM 1083 C CA . SER A 1 131 ? 38.756 10.260 -49.719 1.00 73.56 131 SER A CA 1
ATOM 1084 C C . SER A 1 131 ? 37.294 10.385 -49.311 1.00 73.56 131 SER A C 1
ATOM 1086 O O . SER A 1 131 ? 36.568 11.136 -49.956 1.00 73.56 131 SER A O 1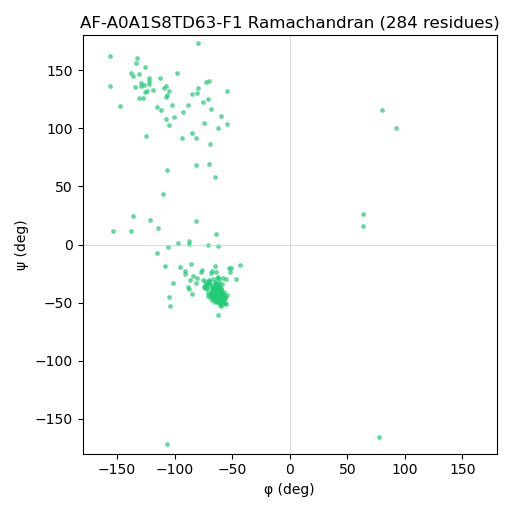
ATOM 1088 N N . ASP A 1 132 ? 36.898 9.742 -48.216 1.00 71.50 132 ASP A N 1
ATOM 1089 C CA . ASP A 1 132 ? 35.565 9.846 -47.595 1.00 71.50 132 ASP A CA 1
ATOM 1090 C C . ASP A 1 132 ? 35.709 10.032 -46.076 1.00 71.50 132 ASP A C 1
ATOM 1092 O O . ASP A 1 132 ? 36.739 9.684 -45.488 1.00 71.50 132 ASP A O 1
ATOM 1096 N N . VAL A 1 133 ? 34.701 10.617 -45.435 1.00 69.06 133 VAL A N 1
ATOM 1097 C CA . VAL A 1 133 ? 34.660 10.846 -43.989 1.00 69.06 133 VAL A CA 1
ATOM 1098 C C . VAL A 1 133 ? 33.660 9.877 -43.371 1.00 69.06 133 VAL A C 1
ATOM 1100 O O . VAL A 1 133 ? 32.449 10.029 -43.503 1.00 69.06 133 VAL A O 1
ATOM 1103 N N . LEU A 1 134 ? 34.176 8.884 -42.650 1.00 65.88 134 LEU A N 1
ATOM 1104 C CA . LEU A 1 134 ? 33.369 7.894 -41.948 1.00 65.88 134 LEU A CA 1
ATOM 1105 C C . LEU A 1 134 ? 32.954 8.434 -40.580 1.00 65.88 134 LEU A C 1
ATOM 1107 O O . LEU A 1 134 ? 33.801 8.860 -39.785 1.00 65.88 134 LEU A O 1
ATOM 1111 N N . TYR A 1 135 ? 31.660 8.358 -40.282 1.00 63.91 135 TYR A N 1
ATOM 1112 C CA . TYR A 1 135 ? 31.117 8.778 -38.995 1.00 63.91 135 TYR A CA 1
ATOM 1113 C C . TYR A 1 135 ? 31.159 7.614 -38.016 1.00 63.91 135 TYR A C 1
ATOM 1115 O O . TYR A 1 135 ? 30.535 6.569 -38.216 1.00 63.91 135 TYR A O 1
ATOM 1123 N N . LYS A 1 136 ? 31.884 7.806 -36.918 1.00 58.78 136 LYS A N 1
ATOM 1124 C CA . LYS A 1 136 ? 31.827 6.907 -35.776 1.00 58.78 136 LYS A CA 1
ATOM 1125 C C . LYS A 1 136 ? 30.649 7.359 -34.918 1.00 58.78 136 LYS A C 1
ATOM 1127 O O . LYS A 1 136 ? 30.776 8.306 -34.148 1.00 58.78 136 LYS A O 1
ATOM 1132 N N . GLY A 1 137 ? 29.491 6.727 -35.099 1.00 55.66 137 GLY A N 1
ATOM 1133 C CA . GLY A 1 137 ? 28.288 6.928 -34.282 1.00 55.66 137 GLY A CA 1
ATOM 1134 C C . GLY A 1 137 ? 28.464 6.489 -32.823 1.00 55.66 137 GLY A C 1
ATOM 1135 O O . GLY A 1 137 ? 27.754 5.615 -32.340 1.00 55.66 137 GLY A O 1
ATOM 1136 N N . ASP A 1 138 ? 29.434 7.058 -32.112 1.00 56.84 138 ASP A N 1
ATOM 1137 C CA . ASP A 1 138 ? 29.576 6.864 -30.676 1.00 56.84 138 ASP A CA 1
ATOM 1138 C C . ASP A 1 138 ? 28.607 7.825 -29.977 1.00 56.84 138 ASP A C 1
ATOM 1140 O O . ASP A 1 138 ? 28.942 8.969 -29.657 1.00 56.84 138 ASP A O 1
ATOM 1144 N N . ILE A 1 139 ? 27.390 7.352 -29.695 1.00 60.22 139 ILE A N 1
ATOM 1145 C CA . ILE A 1 139 ? 26.589 7.951 -28.627 1.00 60.22 139 ILE A CA 1
ATOM 1146 C C . ILE A 1 139 ? 27.378 7.729 -27.343 1.00 60.22 139 ILE A C 1
ATOM 1148 O O . ILE A 1 139 ? 27.414 6.633 -26.782 1.00 60.22 139 ILE A O 1
ATOM 1152 N N . SER A 1 140 ? 28.082 8.772 -26.904 1.00 62.22 140 SER A N 1
ATOM 1153 C CA . SER A 1 140 ? 28.887 8.706 -25.692 1.00 62.22 140 SER A CA 1
ATOM 1154 C C . SER A 1 140 ? 28.005 8.247 -24.534 1.00 62.22 140 SER A C 1
ATOM 1156 O O . SER A 1 140 ? 26.931 8.814 -24.306 1.00 62.22 140 SER A O 1
ATOM 1158 N N . PHE A 1 141 ? 28.485 7.265 -23.767 1.00 64.44 141 PHE A N 1
ATOM 1159 C CA . PHE A 1 141 ? 27.837 6.747 -22.556 1.00 64.44 141 PHE A CA 1
ATOM 1160 C C . PHE A 1 141 ? 27.346 7.871 -21.620 1.00 64.44 141 PHE A C 1
ATOM 1162 O O . PHE A 1 141 ? 26.317 7.741 -20.959 1.00 64.44 141 PHE A O 1
ATOM 1169 N N . SER A 1 142 ? 28.033 9.020 -21.635 1.00 69.12 142 SER A N 1
ATOM 1170 C CA . SER A 1 142 ? 27.664 10.231 -20.894 1.00 69.12 142 SER A CA 1
ATOM 1171 C C . SER A 1 142 ? 26.273 10.793 -21.223 1.00 69.12 142 SER A C 1
ATOM 1173 O O . SER A 1 142 ? 25.668 11.424 -20.364 1.00 69.12 142 SER A O 1
ATOM 1175 N N . THR A 1 143 ? 25.762 10.592 -22.441 1.00 74.56 143 THR A N 1
ATOM 1176 C CA . THR A 1 143 ? 24.458 11.124 -22.887 1.00 74.56 143 THR A CA 1
ATOM 1177 C C . THR A 1 143 ? 23.285 10.208 -22.534 1.00 74.56 143 THR A C 1
ATOM 1179 O O . THR A 1 143 ? 22.196 10.694 -22.241 1.00 74.56 143 THR A O 1
ATOM 1182 N N . LEU A 1 144 ? 23.511 8.893 -22.477 1.00 79.56 144 LEU A N 1
ATOM 1183 C CA . LEU A 1 144 ? 22.483 7.901 -22.138 1.00 79.56 144 LEU A CA 1
ATOM 1184 C C . LEU A 1 144 ? 22.245 7.785 -20.629 1.00 79.56 144 LEU A C 1
ATOM 1186 O O . LEU A 1 144 ? 21.134 7.487 -20.195 1.00 79.56 144 LEU A O 1
ATOM 1190 N N . PHE A 1 145 ? 23.270 8.056 -19.819 1.00 84.06 145 PHE A N 1
ATOM 1191 C CA . PHE A 1 145 ? 23.182 7.989 -18.361 1.00 84.06 145 PHE A CA 1
ATOM 1192 C C . PHE A 1 145 ? 22.055 8.851 -17.745 1.00 84.06 145 PHE A C 1
ATOM 1194 O O . PHE A 1 145 ? 21.252 8.299 -16.987 1.00 84.06 145 PHE A O 1
ATOM 1201 N N . PRO A 1 146 ? 21.912 10.158 -18.063 1.00 89.75 146 PRO A N 1
ATOM 1202 C CA . PRO A 1 146 ? 20.817 10.965 -17.516 1.00 89.75 146 PRO A CA 1
ATOM 1203 C C . PRO A 1 146 ? 19.438 10.477 -17.978 1.00 89.75 146 PRO A C 1
ATOM 1205 O O . PRO A 1 146 ? 18.487 10.516 -17.197 1.00 89.75 146 PRO A O 1
ATOM 1208 N N . LEU A 1 147 ? 19.326 9.963 -19.208 1.00 88.88 147 LEU A N 1
ATOM 1209 C CA . LEU A 1 147 ? 18.075 9.417 -19.733 1.00 88.88 147 LEU A CA 1
ATOM 1210 C C . LEU A 1 147 ? 17.641 8.164 -18.956 1.00 88.88 147 LEU A C 1
ATOM 1212 O O . LEU A 1 147 ? 16.480 8.054 -18.568 1.00 88.88 147 LEU A O 1
ATOM 1216 N N . GLY A 1 148 ? 18.579 7.262 -18.654 1.00 90.25 148 GLY A N 1
ATOM 1217 C CA . GLY A 1 148 ? 18.310 6.079 -17.831 1.00 90.25 148 GLY A CA 1
ATOM 1218 C C . GLY A 1 148 ? 17.858 6.433 -16.410 1.00 90.25 148 GLY A C 1
ATOM 1219 O O . GLY A 1 148 ? 16.941 5.808 -15.873 1.00 90.25 148 GLY A O 1
ATOM 1220 N N . ILE A 1 149 ? 18.433 7.481 -15.807 1.00 93.38 149 ILE A N 1
ATOM 1221 C CA . ILE A 1 149 ? 17.987 7.975 -14.493 1.00 93.38 149 ILE A CA 1
ATOM 1222 C C . ILE A 1 149 ? 16.552 8.502 -14.570 1.00 93.38 149 ILE A C 1
ATOM 1224 O O . ILE A 1 149 ? 15.742 8.161 -13.710 1.00 93.38 149 ILE A O 1
ATOM 1228 N N . LEU A 1 150 ? 16.213 9.292 -15.592 1.00 94.38 150 LEU A N 1
ATOM 1229 C CA . LEU A 1 150 ? 14.855 9.814 -15.761 1.00 94.38 150 LEU A CA 1
ATOM 1230 C C . LEU A 1 150 ? 13.831 8.685 -15.924 1.00 94.38 150 LEU A C 1
ATOM 1232 O O . LEU A 1 150 ? 12.829 8.669 -15.214 1.00 94.38 150 LEU A O 1
ATOM 1236 N N . ILE A 1 151 ? 14.122 7.701 -16.781 1.00 93.62 151 ILE A N 1
ATOM 1237 C CA . ILE A 1 151 ? 13.269 6.519 -16.985 1.00 93.62 151 ILE A CA 1
ATOM 1238 C C . ILE A 1 151 ? 13.118 5.725 -15.683 1.00 93.62 151 ILE A C 1
ATOM 1240 O O . ILE A 1 151 ? 12.023 5.276 -15.348 1.00 93.62 151 ILE A O 1
ATOM 1244 N N . PHE A 1 152 ? 14.205 5.566 -14.925 1.00 95.88 152 PHE A N 1
ATOM 1245 C CA . PHE A 1 152 ? 14.177 4.885 -13.634 1.00 95.88 152 PHE A CA 1
ATOM 1246 C C . PHE A 1 152 ? 13.267 5.601 -12.631 1.00 95.88 152 PHE A C 1
ATOM 1248 O O . PHE A 1 152 ? 12.429 4.951 -12.004 1.00 95.88 152 PHE A O 1
ATOM 1255 N N . VAL A 1 153 ? 13.424 6.921 -12.481 1.00 96.19 153 VAL A N 1
ATOM 1256 C CA . VAL A 1 153 ? 12.619 7.730 -11.557 1.00 96.19 153 VAL A CA 1
ATOM 1257 C C . VAL A 1 153 ? 11.145 7.661 -11.943 1.00 96.19 153 VAL A C 1
ATOM 1259 O O . VAL A 1 153 ? 10.307 7.417 -11.076 1.00 96.19 153 VAL A O 1
ATOM 1262 N N . ASP A 1 154 ? 10.828 7.805 -13.229 1.00 94.94 154 ASP A N 1
ATOM 1263 C CA . ASP A 1 154 ? 9.448 7.788 -13.715 1.00 94.94 154 ASP A CA 1
ATOM 1264 C C . ASP A 1 154 ? 8.777 6.422 -13.479 1.00 94.94 154 ASP A C 1
ATOM 1266 O O . ASP A 1 154 ? 7.725 6.334 -12.838 1.00 94.94 154 ASP A O 1
ATOM 1270 N N . LEU A 1 155 ? 9.445 5.323 -13.856 1.00 93.94 155 LEU A N 1
ATOM 1271 C CA . LEU A 1 155 ? 8.976 3.958 -13.583 1.00 93.94 155 LEU A CA 1
ATOM 1272 C C . LEU A 1 155 ? 8.797 3.690 -12.086 1.00 93.94 155 LEU A C 1
ATOM 1274 O O . LEU A 1 155 ? 7.809 3.075 -11.671 1.00 93.94 155 LEU A O 1
ATOM 1278 N N . PHE A 1 156 ? 9.746 4.139 -11.264 1.00 95.44 156 PHE A N 1
ATOM 1279 C CA . PHE A 1 156 ? 9.689 3.953 -9.820 1.00 95.44 156 PHE A CA 1
ATOM 1280 C C . PHE A 1 156 ? 8.490 4.685 -9.206 1.00 95.44 156 PHE A C 1
ATOM 1282 O O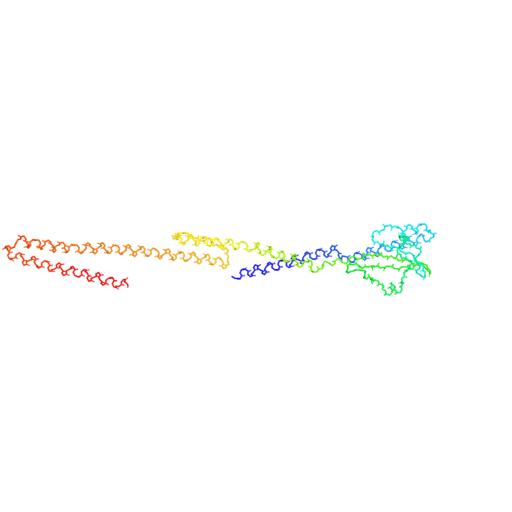 . PHE A 1 156 ? 7.773 4.106 -8.382 1.00 95.44 156 PHE A O 1
ATOM 1289 N N . LEU A 1 157 ? 8.234 5.928 -9.626 1.00 95.06 157 LEU A N 1
ATOM 1290 C CA . LEU A 1 157 ? 7.086 6.711 -9.171 1.00 95.06 157 LEU A CA 1
ATOM 1291 C C . LEU A 1 157 ? 5.762 6.071 -9.602 1.00 95.06 157 LEU A C 1
ATOM 1293 O O . LEU A 1 157 ? 4.869 5.918 -8.765 1.00 95.06 157 LEU A O 1
ATOM 1297 N N . LEU A 1 158 ? 5.650 5.630 -10.858 1.00 94.06 158 LEU A N 1
ATOM 1298 C CA . LEU A 1 158 ? 4.452 4.968 -11.384 1.00 94.06 158 LEU A CA 1
ATOM 1299 C C . LEU A 1 158 ? 4.104 3.692 -10.603 1.00 94.06 158 LEU A C 1
ATOM 1301 O O . LEU A 1 158 ? 2.961 3.515 -10.171 1.00 94.06 158 LEU A O 1
ATOM 1305 N N . LEU A 1 159 ? 5.088 2.821 -10.363 1.00 91.69 159 LEU A N 1
ATOM 1306 C CA . LEU A 1 159 ? 4.888 1.580 -9.605 1.00 91.69 159 LEU A CA 1
ATOM 1307 C C . LEU A 1 159 ? 4.576 1.848 -8.122 1.00 91.69 159 LEU A C 1
ATOM 1309 O O . LEU A 1 159 ? 3.750 1.159 -7.514 1.00 91.69 159 LEU A O 1
ATOM 1313 N N . THR A 1 160 ? 5.204 2.869 -7.536 1.00 94.06 160 THR A N 1
ATOM 1314 C CA . THR A 1 160 ? 5.027 3.241 -6.124 1.00 94.06 160 THR A CA 1
ATOM 1315 C C . THR A 1 160 ? 3.673 3.900 -5.856 1.00 94.06 160 THR A C 1
ATOM 1317 O O . THR A 1 160 ? 3.069 3.668 -4.803 1.00 94.06 160 THR A O 1
ATOM 1320 N N . TYR A 1 161 ? 3.149 4.674 -6.809 1.00 93.88 161 TYR A N 1
ATOM 1321 C CA . TYR A 1 161 ? 1.906 5.434 -6.661 1.00 93.88 161 TYR A CA 1
ATOM 1322 C C . TYR A 1 161 ? 0.717 4.561 -6.228 1.00 93.88 161 TYR A C 1
ATOM 1324 O O . TYR A 1 161 ? -0.026 4.914 -5.306 1.00 93.88 161 TYR A O 1
ATOM 1332 N N . GLY A 1 162 ? 0.568 3.372 -6.821 1.00 90.88 162 GLY A N 1
ATOM 1333 C CA . GLY A 1 162 ? -0.496 2.431 -6.456 1.00 90.88 162 GLY A CA 1
ATOM 1334 C C . GLY A 1 162 ? -0.413 1.961 -4.998 1.00 90.88 162 GLY A C 1
ATOM 1335 O O . GLY A 1 162 ? -1.436 1.869 -4.313 1.00 90.88 162 GLY A O 1
ATOM 1336 N N . LYS A 1 163 ? 0.803 1.721 -4.491 1.00 91.69 163 LYS A N 1
ATOM 1337 C CA . LYS A 1 163 ? 1.037 1.301 -3.099 1.00 91.69 163 LYS A CA 1
ATOM 1338 C C . LYS A 1 163 ? 0.738 2.429 -2.120 1.00 91.69 163 LYS A C 1
ATOM 1340 O O . LYS A 1 163 ? 0.022 2.208 -1.146 1.00 91.69 163 LYS A O 1
ATOM 1345 N N . VAL A 1 164 ? 1.208 3.643 -2.407 1.00 93.50 164 VAL A N 1
ATOM 1346 C CA . VAL A 1 164 ? 0.937 4.832 -1.580 1.00 93.50 164 VAL A CA 1
ATOM 1347 C C . VAL A 1 164 ? -0.565 5.112 -1.499 1.00 93.50 164 VAL A C 1
ATOM 1349 O O . VAL A 1 164 ? -1.094 5.366 -0.416 1.00 93.50 164 VAL A O 1
ATOM 1352 N N . LYS A 1 165 ? -1.289 4.982 -2.617 1.00 94.38 165 LYS A N 1
ATOM 1353 C CA . LYS A 1 165 ? -2.751 5.119 -2.638 1.00 94.38 165 LYS A CA 1
ATOM 1354 C C . LYS A 1 165 ? -3.441 4.092 -1.736 1.00 94.38 165 LYS A C 1
ATOM 1356 O O . LYS A 1 165 ? -4.376 4.448 -1.017 1.00 94.38 165 LYS A O 1
ATOM 1361 N N . TYR A 1 166 ? -2.983 2.840 -1.741 1.00 94.94 166 TYR A N 1
ATOM 1362 C CA . TYR A 1 166 ? -3.529 1.802 -0.865 1.00 94.94 166 TYR A CA 1
ATOM 1363 C C . TYR A 1 166 ? -3.233 2.083 0.616 1.00 94.94 166 TYR A C 1
ATOM 1365 O O . TYR A 1 166 ? -4.148 2.012 1.435 1.00 94.94 166 TYR A O 1
ATOM 1373 N N . ILE A 1 167 ? -2.017 2.519 0.957 1.00 95.50 167 ILE A N 1
ATOM 1374 C CA . ILE A 1 167 ? -1.668 2.950 2.324 1.00 95.50 167 ILE A CA 1
ATOM 1375 C C . ILE A 1 167 ? -2.606 4.067 2.798 1.00 95.50 167 ILE A C 1
ATOM 1377 O O . ILE A 1 167 ? -3.152 3.991 3.897 1.00 95.50 167 ILE A O 1
ATOM 1381 N N . ASN A 1 168 ? -2.865 5.068 1.952 1.00 96.19 168 ASN A N 1
ATOM 1382 C CA . ASN A 1 168 ? -3.797 6.146 2.280 1.00 96.19 168 ASN A CA 1
ATOM 1383 C C . ASN A 1 168 ? -5.231 5.622 2.503 1.00 96.19 168 ASN A C 1
ATOM 1385 O O . ASN A 1 168 ? -5.935 6.093 3.392 1.00 96.19 168 ASN A O 1
ATOM 1389 N N . SER A 1 169 ? -5.670 4.611 1.744 1.00 96.44 169 SER A N 1
ATOM 1390 C CA . SER A 1 169 ? -6.983 3.986 1.963 1.00 96.44 169 SER A CA 1
ATOM 1391 C C . SER A 1 169 ? -7.076 3.231 3.295 1.00 96.44 169 SER A C 1
ATOM 1393 O O . SER A 1 169 ? -8.084 3.358 3.989 1.00 96.44 169 SER A O 1
ATOM 1395 N N . LEU A 1 170 ? -6.010 2.526 3.698 1.00 96.88 170 LEU A N 1
ATOM 1396 C CA . LEU A 1 170 ? -5.933 1.873 5.008 1.00 96.88 170 LEU A CA 1
ATOM 1397 C C . LEU A 1 170 ? -5.944 2.908 6.138 1.00 96.88 170 LEU A C 1
ATOM 1399 O O . LEU A 1 170 ? -6.679 2.742 7.105 1.00 96.88 170 LEU A O 1
ATOM 1403 N N . SER A 1 171 ? -5.189 4.001 5.988 1.00 97.31 171 SER A N 1
ATOM 1404 C CA . SER A 1 171 ? -5.159 5.106 6.954 1.00 97.31 171 SER A CA 1
ATOM 1405 C C . SER A 1 171 ? -6.537 5.749 7.135 1.00 97.31 171 SER A C 1
ATOM 1407 O O . SER A 1 171 ? -6.995 5.901 8.265 1.00 97.31 171 SER A O 1
ATOM 1409 N N . LYS A 1 172 ? -7.251 6.045 6.041 1.00 96.69 172 LYS A N 1
ATOM 1410 C CA . LYS A 1 172 ? -8.628 6.561 6.105 1.00 96.69 172 LYS A CA 1
ATOM 1411 C C . LYS A 1 172 ? -9.578 5.588 6.798 1.00 96.69 172 LYS A C 1
ATOM 1413 O O . LYS A 1 172 ? -10.375 6.009 7.627 1.00 96.69 172 LYS A O 1
ATOM 1418 N N . GLY A 1 173 ? -9.475 4.295 6.496 1.00 96.38 173 GLY A N 1
ATOM 1419 C CA . GLY A 1 173 ? -10.296 3.286 7.159 1.00 96.38 173 GLY A CA 1
ATOM 1420 C C . GLY A 1 173 ? -10.011 3.157 8.657 1.00 96.38 173 GLY A C 1
ATOM 1421 O O . GLY A 1 173 ? -10.942 3.052 9.447 1.00 96.38 173 GLY A O 1
ATOM 1422 N N . LEU A 1 174 ? -8.743 3.252 9.062 1.00 96.44 174 LEU A N 1
ATOM 1423 C CA . LEU A 1 174 ? -8.339 3.338 10.470 1.00 96.44 174 LEU A CA 1
ATOM 1424 C C . LEU A 1 174 ? -8.949 4.557 11.174 1.00 96.44 174 LEU A C 1
ATOM 1426 O O . LEU A 1 174 ? -9.416 4.433 12.303 1.00 96.44 174 LEU A O 1
ATOM 1430 N N . VAL A 1 175 ? -8.992 5.716 10.508 1.00 97.06 175 VAL A N 1
ATOM 1431 C CA . VAL A 1 175 ? -9.646 6.920 11.045 1.00 97.06 175 VAL A CA 1
ATOM 1432 C C . VAL A 1 175 ? -11.146 6.689 11.247 1.00 97.06 175 VAL A C 1
ATOM 1434 O O . VAL A 1 175 ? -11.678 7.078 12.285 1.00 97.06 175 VAL A O 1
ATOM 1437 N N . GLU A 1 176 ? -11.829 6.009 10.326 1.00 97.00 176 GLU A N 1
ATOM 1438 C CA . GLU A 1 176 ? -13.244 5.648 10.507 1.00 97.00 176 GLU A CA 1
ATOM 1439 C C . GLU A 1 176 ? -13.451 4.690 11.689 1.00 97.00 176 GLU A C 1
ATOM 1441 O O . GLU A 1 176 ? -14.324 4.924 12.525 1.00 97.00 176 GLU A O 1
ATOM 1446 N N . ILE A 1 177 ? -12.597 3.673 11.832 1.00 97.19 177 ILE A N 1
ATOM 1447 C CA . ILE A 1 177 ? -12.630 2.747 12.975 1.00 97.19 177 ILE A CA 1
ATOM 1448 C C . ILE A 1 177 ? -12.393 3.497 14.297 1.00 97.19 177 ILE A C 1
ATOM 1450 O O . ILE A 1 177 ? -13.113 3.267 15.269 1.00 97.19 177 ILE A O 1
ATOM 1454 N N . SER A 1 178 ? -11.453 4.451 14.334 1.00 95.94 178 SER A N 1
ATOM 1455 C CA . SER A 1 178 ? -11.159 5.245 15.541 1.00 95.94 178 SER A CA 1
ATOM 1456 C C . SER A 1 178 ? -12.316 6.141 15.997 1.00 95.94 178 SER A C 1
ATOM 1458 O O . SER A 1 178 ? -12.369 6.524 17.162 1.00 95.94 178 SER A O 1
ATOM 1460 N N . LYS A 1 179 ? -13.288 6.429 15.120 1.00 96.56 179 LYS A N 1
ATOM 1461 C CA . LYS A 1 179 ? -14.534 7.136 15.464 1.00 96.56 179 LYS A CA 1
ATOM 1462 C C . LYS A 1 179 ? -15.587 6.204 16.083 1.00 96.56 179 LYS A C 1
ATOM 1464 O O . LYS A 1 179 ? -16.774 6.511 16.040 1.00 96.56 179 LYS A O 1
ATOM 1469 N N . TRP A 1 180 ? -15.177 5.052 16.619 1.00 94.56 180 TRP A N 1
ATOM 1470 C CA . TRP A 1 180 ? -16.047 4.004 17.168 1.00 94.56 180 TRP A CA 1
ATOM 1471 C C . TRP A 1 180 ? -16.990 3.336 16.158 1.00 94.56 180 TRP A C 1
ATOM 1473 O O . TRP A 1 180 ? -17.911 2.614 16.556 1.00 94.56 180 TRP A O 1
ATOM 1483 N N . ASN A 1 181 ? -16.742 3.500 14.856 1.00 96.19 181 ASN A N 1
ATOM 1484 C CA . ASN A 1 181 ? -17.444 2.754 13.818 1.00 96.19 181 ASN A CA 1
ATOM 1485 C C . ASN A 1 181 ? -16.822 1.358 13.644 1.00 96.19 181 ASN A C 1
ATOM 1487 O O . ASN A 1 181 ? -16.207 1.045 12.626 1.00 96.19 181 ASN A O 1
ATOM 1491 N N . LEU A 1 182 ? -16.996 0.504 14.655 1.00 95.56 182 LEU A N 1
ATOM 1492 C CA . LEU A 1 182 ? -16.446 -0.857 14.680 1.00 95.56 182 LEU A CA 1
ATOM 1493 C C . LEU A 1 182 ? -17.136 -1.821 13.702 1.00 95.56 182 LEU A C 1
ATOM 1495 O O . LEU A 1 182 ? -16.734 -2.973 13.615 1.00 95.56 182 LEU A O 1
ATOM 1499 N N . ASN A 1 183 ? -18.137 -1.368 12.943 1.00 95.62 183 ASN A N 1
ATOM 1500 C CA . ASN A 1 183 ? -18.727 -2.127 11.835 1.00 95.62 183 ASN A CA 1
ATOM 1501 C C . ASN A 1 183 ? -17.958 -1.921 10.521 1.00 95.62 183 ASN A C 1
ATOM 1503 O O . ASN A 1 183 ? -18.125 -2.688 9.575 1.00 95.62 183 ASN A O 1
ATOM 1507 N N . TYR A 1 184 ? -17.120 -0.885 10.440 1.00 96.12 184 TYR A N 1
ATOM 1508 C CA . TYR A 1 184 ? -16.297 -0.632 9.268 1.00 96.12 184 TYR A CA 1
ATOM 1509 C C . TYR A 1 184 ? -15.187 -1.685 9.154 1.00 96.12 184 TYR A C 1
ATOM 1511 O O . TYR A 1 184 ? -14.575 -2.085 10.146 1.00 96.12 184 TYR A O 1
ATOM 1519 N N . ARG A 1 185 ? -14.894 -2.128 7.931 1.00 96.62 185 ARG A N 1
ATOM 1520 C CA . ARG A 1 185 ? -13.762 -3.010 7.626 1.00 96.62 185 ARG A CA 1
ATOM 1521 C C . ARG A 1 185 ? -12.967 -2.408 6.479 1.00 96.62 185 ARG A C 1
ATOM 1523 O O . ARG A 1 185 ? -13.538 -1.941 5.495 1.00 96.62 185 ARG A O 1
ATOM 1530 N N . VAL A 1 186 ? -11.644 -2.420 6.603 1.00 97.12 186 VAL A N 1
ATOM 1531 C CA . VAL A 1 186 ? -10.768 -2.016 5.503 1.00 97.12 186 VAL A CA 1
ATOM 1532 C C . VAL A 1 186 ? -10.761 -3.093 4.425 1.00 97.12 186 VAL A C 1
ATOM 1534 O O . VAL A 1 186 ? -10.731 -4.291 4.714 1.00 97.12 186 VAL A O 1
ATOM 1537 N N . GLU A 1 187 ? -10.768 -2.664 3.168 1.00 95.88 187 GLU A N 1
ATOM 1538 C CA . GLU A 1 187 ? -10.648 -3.567 2.030 1.00 95.88 187 GLU A CA 1
ATOM 1539 C C . GLU A 1 187 ? -9.219 -4.127 1.959 1.00 95.88 187 GLU A C 1
ATOM 1541 O O . GLU A 1 187 ? -8.249 -3.369 1.917 1.00 95.88 187 GLU A O 1
ATOM 1546 N N . VAL A 1 188 ? -9.079 -5.454 1.928 1.00 96.44 188 VAL A N 1
ATOM 1547 C CA . VAL A 1 188 ? -7.773 -6.121 1.837 1.00 96.44 188 VAL A CA 1
ATOM 1548 C C . VAL A 1 188 ? -7.432 -6.383 0.373 1.00 96.44 188 VAL A C 1
ATOM 1550 O O . VAL A 1 188 ? -8.077 -7.199 -0.282 1.00 96.44 188 VAL A O 1
ATOM 1553 N N . LYS A 1 189 ? -6.389 -5.719 -0.138 1.00 92.44 189 LYS A N 1
ATOM 1554 C CA . LYS A 1 189 ? -5.912 -5.864 -1.524 1.00 92.44 189 LYS A CA 1
ATOM 1555 C C . LYS A 1 189 ? -4.538 -6.509 -1.593 1.00 92.44 189 LYS A C 1
ATOM 1557 O O . LYS A 1 189 ? -3.655 -6.195 -0.801 1.00 92.44 189 LYS A O 1
ATOM 1562 N N . GLY A 1 190 ? -4.336 -7.337 -2.616 1.00 89.31 190 GLY A N 1
ATOM 1563 C CA . GLY A 1 190 ? -3.044 -7.951 -2.916 1.00 89.31 190 GLY A CA 1
ATOM 1564 C C . GLY A 1 190 ? -2.698 -9.137 -2.013 1.00 89.31 190 GLY A C 1
ATOM 1565 O O . GLY A 1 190 ? -3.558 -9.714 -1.351 1.00 89.31 190 GLY A O 1
ATOM 1566 N N . ARG A 1 191 ? -1.423 -9.532 -2.043 1.00 89.75 191 ARG A N 1
ATOM 1567 C CA . ARG A 1 191 ? -0.866 -10.671 -1.286 1.00 89.75 191 ARG A CA 1
ATOM 1568 C C . ARG A 1 191 ? 0.478 -10.328 -0.630 1.00 89.75 191 ARG A C 1
ATOM 1570 O O . ARG A 1 191 ? 1.308 -11.202 -0.423 1.00 89.75 191 ARG A O 1
ATOM 1577 N N . ASP A 1 192 ? 0.714 -9.046 -0.377 1.00 91.00 192 ASP A N 1
ATOM 1578 C CA . ASP A 1 192 ? 1.966 -8.518 0.164 1.00 91.00 192 ASP A CA 1
ATOM 1579 C C . ASP A 1 192 ? 1.834 -8.089 1.635 1.00 91.00 192 ASP A C 1
ATOM 1581 O O . ASP A 1 192 ? 0.808 -8.328 2.278 1.00 91.00 192 ASP A O 1
ATOM 1585 N N . GLU A 1 193 ? 2.858 -7.430 2.182 1.00 92.19 193 GLU A N 1
ATOM 1586 C CA . GLU A 1 193 ? 2.852 -6.981 3.577 1.00 92.19 193 GLU A CA 1
ATOM 1587 C C . GLU A 1 193 ? 1.734 -5.967 3.874 1.00 92.19 193 GLU A C 1
ATOM 1589 O O . GLU A 1 193 ? 1.228 -5.922 4.995 1.00 92.19 193 GLU A O 1
ATOM 1594 N N . LEU A 1 194 ? 1.289 -5.188 2.879 1.00 93.62 194 LEU A N 1
ATOM 1595 C CA . LEU A 1 194 ? 0.166 -4.261 3.045 1.00 93.62 194 LEU A CA 1
ATOM 1596 C C . LEU A 1 194 ? -1.177 -5.003 3.106 1.00 93.62 194 LEU A C 1
ATOM 1598 O O . LEU A 1 194 ? -2.094 -4.568 3.803 1.00 93.62 194 LEU A O 1
ATOM 1602 N N . SER A 1 195 ? -1.307 -6.137 2.414 1.00 94.44 195 SER A N 1
ATOM 1603 C CA . SER A 1 195 ? -2.475 -7.014 2.565 1.00 94.44 195 SER A CA 1
ATOM 1604 C C . SER A 1 195 ? -2.555 -7.610 3.977 1.00 94.44 195 SER A C 1
ATOM 1606 O O . SER A 1 195 ? -3.631 -7.656 4.572 1.00 94.44 195 SER A O 1
ATOM 1608 N N . ILE A 1 196 ? -1.410 -7.997 4.550 1.00 95.38 196 ILE A N 1
ATOM 1609 C CA . ILE A 1 196 ? -1.314 -8.504 5.925 1.00 95.38 196 ILE A CA 1
ATOM 1610 C C . ILE A 1 196 ? -1.682 -7.398 6.916 1.00 95.38 196 ILE A C 1
ATOM 1612 O O . ILE A 1 196 ? -2.481 -7.632 7.818 1.00 95.38 196 ILE A O 1
ATOM 1616 N N . LEU A 1 197 ? -1.183 -6.176 6.706 1.00 95.50 197 LEU A N 1
ATOM 1617 C CA . LEU A 1 197 ? -1.560 -5.019 7.517 1.00 95.50 197 LEU A CA 1
ATOM 1618 C C . LEU A 1 197 ? -3.079 -4.785 7.508 1.00 95.50 197 LEU A C 1
ATOM 1620 O O . LEU A 1 197 ? -3.674 -4.620 8.569 1.00 95.50 197 LEU A O 1
ATOM 1624 N N . GLY A 1 198 ? -3.720 -4.834 6.335 1.00 97.19 198 GLY A N 1
ATOM 1625 C CA . GLY A 1 198 ? -5.178 -4.719 6.221 1.00 97.19 198 GLY A CA 1
ATOM 1626 C C . GLY A 1 198 ? -5.931 -5.805 7.001 1.00 97.19 198 GLY A C 1
ATOM 1627 O O . GLY A 1 198 ? -6.894 -5.504 7.706 1.00 97.19 198 GLY A O 1
ATOM 1628 N N . LYS A 1 199 ? -5.466 -7.062 6.942 1.00 97.69 199 LYS A N 1
ATOM 1629 C CA . LYS A 1 199 ? -6.038 -8.165 7.738 1.00 97.69 199 LYS A CA 1
ATOM 1630 C C . LYS A 1 199 ? -5.892 -7.922 9.239 1.00 97.69 199 LYS A C 1
ATOM 1632 O O . LYS A 1 199 ? -6.862 -8.100 9.968 1.00 97.69 199 LYS A O 1
ATOM 1637 N N . ASN A 1 200 ? -4.720 -7.475 9.683 1.00 97.50 200 ASN A N 1
ATOM 1638 C CA . ASN A 1 200 ? -4.456 -7.194 11.093 1.00 97.50 200 ASN A CA 1
ATOM 1639 C C . ASN A 1 200 ? -5.328 -6.045 11.622 1.00 97.50 200 ASN A C 1
ATOM 1641 O O . ASN A 1 200 ? -5.833 -6.135 12.736 1.00 97.50 200 ASN A O 1
ATOM 1645 N N . ILE A 1 201 ? -5.562 -5.000 10.816 1.00 97.62 201 ILE A N 1
ATOM 1646 C CA . ILE A 1 201 ? -6.494 -3.913 11.166 1.00 97.62 201 ILE A CA 1
ATOM 1647 C C . ILE A 1 201 ? -7.908 -4.468 11.375 1.00 97.62 201 ILE A C 1
ATOM 1649 O O . ILE A 1 201 ? -8.548 -4.159 12.380 1.00 97.62 201 ILE A O 1
ATOM 1653 N N . ASN A 1 202 ? -8.395 -5.307 10.458 1.00 97.88 202 ASN A N 1
ATOM 1654 C CA . ASN A 1 202 ? -9.724 -5.909 10.583 1.00 97.88 202 ASN A CA 1
ATOM 1655 C C . ASN A 1 202 ? -9.826 -6.840 11.798 1.00 97.88 202 ASN A C 1
ATOM 1657 O O . ASN A 1 202 ? -10.816 -6.769 12.518 1.00 97.88 202 ASN A O 1
ATOM 1661 N N . TYR A 1 203 ? -8.799 -7.651 12.060 1.00 98.00 203 TYR A N 1
ATOM 1662 C CA . TYR A 1 203 ? -8.735 -8.509 13.245 1.00 98.00 203 TYR A CA 1
ATOM 1663 C C . TYR A 1 203 ? -8.799 -7.695 14.544 1.00 98.00 203 TYR A C 1
ATOM 1665 O O . TYR A 1 203 ? -9.621 -7.969 15.410 1.00 98.00 203 TYR A O 1
ATOM 1673 N N . MET A 1 204 ? -7.998 -6.632 14.656 1.00 97.62 204 MET A N 1
ATOM 1674 C CA . MET A 1 204 ? -8.049 -5.726 15.807 1.00 97.62 204 MET A CA 1
ATOM 1675 C C . MET A 1 204 ? -9.430 -5.070 15.957 1.00 97.62 204 MET A C 1
ATOM 1677 O O . MET A 1 204 ? -9.916 -4.901 17.070 1.00 97.62 204 MET A O 1
ATOM 1681 N N . THR A 1 205 ? -10.072 -4.705 14.845 1.00 98.00 205 THR A N 1
ATOM 1682 C CA . THR A 1 205 ? -11.418 -4.107 14.863 1.00 98.00 205 THR A CA 1
ATOM 1683 C C . THR A 1 205 ? -12.466 -5.091 15.385 1.00 98.00 205 THR A C 1
ATOM 1685 O O . THR A 1 205 ? -13.352 -4.690 16.135 1.00 98.00 205 THR A O 1
ATOM 1688 N N . GLU A 1 206 ? -12.344 -6.369 15.027 1.00 98.00 206 GLU A N 1
ATOM 1689 C CA . GLU A 1 206 ? -13.187 -7.449 15.547 1.00 98.00 206 GLU A CA 1
ATOM 1690 C C . GLU A 1 206 ? -13.012 -7.614 17.062 1.00 98.00 206 GLU A C 1
ATOM 1692 O O . GLU A 1 206 ? -13.989 -7.617 17.807 1.00 98.00 206 GLU A O 1
ATOM 1697 N N . GLU A 1 207 ? -11.768 -7.654 17.542 1.00 97.75 207 GLU A N 1
ATOM 1698 C CA . GLU A 1 207 ? -11.484 -7.756 18.977 1.00 97.75 207 GLU A CA 1
ATOM 1699 C C . GLU A 1 207 ? -12.037 -6.559 19.762 1.00 97.75 207 GLU A C 1
ATOM 1701 O O . GLU A 1 207 ? -12.647 -6.734 20.817 1.00 97.75 207 GLU A O 1
ATOM 1706 N N . LEU A 1 208 ? -11.915 -5.340 19.226 1.00 97.38 208 LEU A N 1
ATOM 1707 C CA . LEU A 1 208 ? -12.529 -4.151 19.825 1.00 97.38 208 LEU A CA 1
ATOM 1708 C C . LEU A 1 208 ? -14.059 -4.255 19.880 1.00 97.38 208 LEU A C 1
ATOM 1710 O O . LEU A 1 208 ? -14.671 -3.819 20.856 1.00 97.38 208 LEU A O 1
ATOM 1714 N N . MET A 1 209 ? -14.685 -4.827 18.849 1.00 96.88 209 MET A N 1
ATOM 1715 C CA . MET A 1 209 ? -16.133 -5.037 18.814 1.00 96.88 209 MET A CA 1
ATOM 1716 C C . MET A 1 209 ? -16.572 -6.038 19.888 1.00 96.88 209 MET A C 1
ATOM 1718 O O . MET A 1 209 ? -17.501 -5.748 20.643 1.00 96.88 209 MET A O 1
ATOM 1722 N N . ASN A 1 210 ? -15.840 -7.144 20.031 1.00 97.12 210 ASN A N 1
ATOM 1723 C CA . ASN A 1 210 ? -16.074 -8.149 21.067 1.00 97.12 210 ASN A CA 1
ATOM 1724 C C . ASN A 1 210 ? -15.903 -7.574 22.479 1.00 97.12 210 ASN A C 1
ATOM 1726 O O . ASN A 1 210 ? -16.714 -7.845 23.366 1.00 97.12 210 ASN A O 1
ATOM 1730 N N . LEU A 1 211 ? -14.869 -6.758 22.705 1.00 96.81 211 LEU A N 1
ATOM 1731 C CA . LEU A 1 211 ? -14.652 -6.088 23.991 1.00 96.81 211 LEU A CA 1
ATOM 1732 C C . LEU A 1 211 ? -15.798 -5.132 24.333 1.00 96.81 211 LEU A C 1
ATOM 1734 O O . LEU A 1 211 ? -16.296 -5.162 25.456 1.00 96.81 211 LEU A O 1
ATOM 1738 N N . LYS A 1 212 ? -16.268 -4.347 23.359 1.00 95.69 212 LYS A N 1
ATOM 1739 C CA . LYS A 1 212 ? -17.411 -3.442 23.537 1.00 95.69 212 LYS A CA 1
ATOM 1740 C C . LYS A 1 212 ? -18.699 -4.194 23.876 1.00 95.69 212 LYS A C 1
ATOM 1742 O O . LYS A 1 212 ? -19.501 -3.726 24.683 1.00 95.69 212 LYS A O 1
ATOM 1747 N N . GLU A 1 213 ? -18.930 -5.345 23.251 1.00 95.88 213 GLU A N 1
ATOM 1748 C CA . GLU A 1 213 ? -20.110 -6.160 23.541 1.00 95.88 213 GLU A CA 1
ATOM 1749 C C . GLU A 1 213 ? -20.053 -6.765 24.949 1.00 95.88 213 GLU A C 1
ATOM 1751 O O . GLU A 1 213 ? -21.031 -6.661 25.693 1.00 95.88 213 GLU A O 1
ATOM 1756 N N . LYS A 1 214 ? -18.885 -7.275 25.360 1.00 96.19 214 LYS A N 1
ATOM 1757 C CA . LYS A 1 214 ? -18.644 -7.744 26.733 1.00 96.19 214 LYS A CA 1
ATOM 1758 C C . LYS A 1 214 ? -18.833 -6.633 27.762 1.00 96.19 214 LYS A C 1
ATOM 1760 O O . LYS A 1 214 ? -19.495 -6.845 28.772 1.00 96.19 214 LYS A O 1
ATOM 1765 N N . GLU A 1 215 ? -18.301 -5.440 27.505 1.00 95.75 215 GLU A N 1
ATOM 1766 C CA . GLU A 1 215 ? -18.473 -4.279 28.385 1.00 95.75 215 GLU A CA 1
ATOM 1767 C C . GLU A 1 215 ? -19.958 -3.931 28.561 1.00 95.75 215 GLU A C 1
ATOM 1769 O O . GLU A 1 215 ? -20.440 -3.773 29.683 1.00 95.75 215 GLU A O 1
ATOM 1774 N N . LYS A 1 216 ? -20.719 -3.912 27.462 1.00 95.75 216 LYS A N 1
ATOM 1775 C CA . LYS A 1 216 ? -22.167 -3.671 27.491 1.00 95.75 216 LYS A CA 1
ATOM 1776 C C . LYS A 1 216 ? -22.925 -4.755 28.261 1.00 95.75 216 LYS A C 1
ATOM 1778 O O . LYS A 1 216 ? -23.932 -4.465 28.911 1.00 95.75 216 LYS A O 1
ATOM 1783 N N . GLU A 1 217 ? -22.490 -6.008 28.173 1.00 95.12 217 GLU A N 1
ATOM 1784 C CA . GLU A 1 217 ? -23.069 -7.104 28.949 1.00 95.12 217 GLU A CA 1
ATOM 1785 C C . GLU A 1 217 ? -22.785 -6.942 30.448 1.00 95.12 217 GLU A C 1
ATOM 1787 O O . GLU A 1 217 ? -23.711 -7.034 31.259 1.00 95.12 217 GLU A O 1
ATOM 1792 N N . ILE A 1 218 ? -21.542 -6.612 30.810 1.00 93.38 218 ILE A N 1
ATOM 1793 C CA . ILE A 1 218 ? -21.135 -6.321 32.190 1.00 93.38 218 ILE A CA 1
ATOM 1794 C C . ILE A 1 218 ? -21.963 -5.163 32.755 1.00 93.38 218 ILE A C 1
ATOM 1796 O O . ILE A 1 218 ? -22.506 -5.277 33.855 1.00 93.38 218 ILE A O 1
ATOM 1800 N N . GLU A 1 219 ? -22.142 -4.079 31.997 1.00 93.19 219 GLU A N 1
ATOM 1801 C CA . GLU A 1 219 ? -22.946 -2.928 32.415 1.00 93.19 219 GLU A CA 1
ATOM 1802 C C . GLU A 1 219 ? -24.419 -3.309 32.646 1.00 93.19 219 GLU A C 1
ATOM 1804 O O . GLU A 1 219 ? -25.014 -2.962 33.671 1.00 93.19 219 GLU A O 1
ATOM 1809 N N . LYS A 1 220 ? -25.014 -4.094 31.738 1.00 94.06 220 LYS A N 1
ATOM 1810 C CA . LYS A 1 220 ? -26.381 -4.614 31.910 1.00 94.06 220 LYS A CA 1
ATOM 1811 C C . LYS A 1 220 ? -26.508 -5.515 33.134 1.00 94.06 220 LYS A C 1
ATOM 1813 O O . LYS A 1 220 ? -27.518 -5.442 33.835 1.00 94.06 220 LYS A O 1
ATOM 1818 N N . ASN A 1 221 ? -25.527 -6.377 33.380 1.00 89.56 221 ASN A N 1
ATOM 1819 C CA . ASN A 1 221 ? -25.530 -7.286 34.523 1.00 89.56 221 ASN A CA 1
ATOM 1820 C C . ASN A 1 221 ? -25.381 -6.513 35.835 1.00 89.56 221 ASN A C 1
ATOM 1822 O O . ASN A 1 221 ? -26.149 -6.754 36.764 1.00 89.56 221 ASN A O 1
ATOM 1826 N N . LYS A 1 222 ? -24.503 -5.505 35.871 1.00 89.06 222 LYS A N 1
ATOM 1827 C CA . LYS A 1 222 ? -24.376 -4.570 36.994 1.00 89.06 222 LYS A CA 1
ATOM 1828 C C . LYS A 1 222 ? -25.696 -3.852 37.281 1.00 89.06 222 LYS A C 1
ATOM 1830 O O . LYS A 1 222 ? -26.147 -3.842 38.423 1.00 89.06 222 LYS A O 1
ATOM 1835 N N . ASN A 1 223 ? -26.356 -3.308 36.257 1.00 91.31 223 ASN A N 1
ATOM 1836 C CA . ASN A 1 223 ? -27.643 -2.626 36.426 1.00 91.31 223 ASN A CA 1
ATOM 1837 C C . ASN A 1 223 ? -28.740 -3.573 36.934 1.00 91.31 223 ASN A C 1
ATOM 1839 O O . ASN A 1 223 ? -29.492 -3.210 37.838 1.00 91.31 223 ASN A O 1
ATOM 1843 N N . ARG A 1 224 ? -28.815 -4.801 36.402 1.00 90.56 224 ARG A N 1
ATOM 1844 C CA . ARG A 1 224 ? -29.762 -5.821 36.882 1.00 90.56 224 ARG A CA 1
ATOM 1845 C C . ARG A 1 224 ? -29.516 -6.193 38.342 1.00 90.56 224 ARG A C 1
ATOM 1847 O O . ARG A 1 224 ? -30.477 -6.256 39.105 1.00 90.56 224 ARG A O 1
ATOM 1854 N N . LEU A 1 225 ? -28.255 -6.378 38.731 1.00 88.69 225 LEU A N 1
ATOM 1855 C CA . LEU A 1 225 ? -27.878 -6.661 40.114 1.00 88.69 225 LEU A CA 1
ATOM 1856 C C . LEU A 1 225 ? -28.328 -5.533 41.050 1.00 88.69 225 LEU A C 1
ATOM 1858 O O . LEU A 1 225 ? -29.004 -5.802 42.036 1.00 88.69 225 LEU A O 1
ATOM 1862 N N . ILE A 1 226 ? -28.029 -4.273 40.708 1.00 88.31 226 ILE A N 1
ATOM 1863 C CA . ILE A 1 226 ? -28.421 -3.106 41.517 1.00 88.31 226 ILE A CA 1
ATOM 1864 C C . ILE A 1 226 ? -29.940 -3.056 41.713 1.00 88.31 226 ILE A C 1
ATOM 1866 O O . ILE A 1 226 ? -30.404 -2.832 42.832 1.00 88.31 226 ILE A O 1
ATOM 1870 N N . VAL A 1 227 ? -30.721 -3.267 40.647 1.00 91.12 227 VAL A N 1
ATOM 1871 C CA . VAL A 1 227 ? -32.192 -3.252 40.719 1.00 91.12 227 VAL A CA 1
ATOM 1872 C C . VAL A 1 227 ? -32.716 -4.384 41.603 1.00 91.12 227 VAL A C 1
ATOM 1874 O O . VAL A 1 227 ? -33.553 -4.123 42.468 1.00 91.12 227 VAL A O 1
ATOM 1877 N N . SER A 1 228 ? -32.212 -5.609 41.421 1.00 88.44 228 SER A N 1
ATOM 1878 C CA . SER A 1 228 ? -32.624 -6.777 42.213 1.00 88.44 228 SER A CA 1
ATOM 1879 C C . SER A 1 228 ? -32.329 -6.573 43.696 1.00 88.44 228 SER A C 1
ATOM 1881 O O . SER A 1 228 ? -33.226 -6.648 44.528 1.00 88.44 228 SER A O 1
ATOM 1883 N N . VAL A 1 229 ? -31.091 -6.201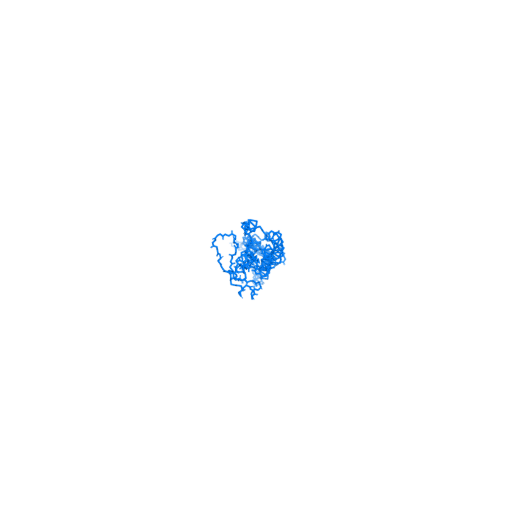 44.021 1.00 89.12 229 VAL A N 1
ATOM 1884 C CA . VAL A 1 229 ? -30.652 -5.957 45.399 1.00 89.12 229 VAL A CA 1
ATOM 1885 C C . VAL A 1 229 ? -31.459 -4.826 46.031 1.00 89.12 229 VAL A C 1
ATOM 1887 O O . VAL A 1 229 ? -31.939 -4.954 47.152 1.00 89.12 229 VAL A O 1
ATOM 1890 N N . SER A 1 230 ? -31.680 -3.723 45.310 1.00 90.94 230 SER A N 1
ATOM 1891 C CA . SER A 1 230 ? -32.475 -2.601 45.828 1.00 90.94 230 SER A CA 1
ATOM 1892 C C . SER A 1 230 ? -33.906 -3.015 46.181 1.00 90.94 230 SER A C 1
ATOM 1894 O O . SER A 1 230 ? -34.468 -2.519 47.160 1.00 90.94 230 SER A O 1
ATOM 1896 N N . HIS A 1 231 ? -34.511 -3.901 45.387 1.00 91.62 231 HIS A N 1
ATOM 1897 C CA . HIS A 1 231 ? -35.834 -4.453 45.666 1.00 91.62 231 HIS A CA 1
ATOM 1898 C C . HIS A 1 231 ? -35.819 -5.343 46.919 1.00 91.62 231 HIS A C 1
ATOM 1900 O O . HIS A 1 231 ? -36.654 -5.177 47.818 1.00 91.62 231 HIS A O 1
ATOM 1906 N N . ASP A 1 232 ? -34.832 -6.230 47.012 1.00 91.00 232 ASP A N 1
ATOM 1907 C CA . ASP A 1 232 ? -34.724 -7.209 48.092 1.00 91.00 232 ASP A CA 1
ATOM 1908 C C . ASP A 1 232 ? -34.383 -6.562 49.438 1.00 91.00 232 ASP A C 1
ATOM 1910 O O . ASP A 1 232 ? -34.897 -7.001 50.462 1.00 91.00 232 ASP A O 1
ATOM 1914 N N . LEU A 1 233 ? -33.623 -5.460 49.447 1.00 93.00 233 LEU A N 1
ATOM 1915 C CA . LEU A 1 233 ? -33.362 -4.659 50.650 1.00 93.00 233 LEU A CA 1
ATOM 1916 C C . LEU A 1 233 ? -34.579 -3.813 51.072 1.00 93.00 233 LEU A C 1
ATOM 1918 O O . LEU A 1 233 ? -34.854 -3.655 52.264 1.00 93.00 233 LEU A O 1
ATOM 1922 N N . ARG A 1 234 ? -35.351 -3.272 50.115 1.00 91.31 234 ARG A N 1
ATOM 1923 C CA . ARG A 1 234 ? -36.516 -2.412 50.407 1.00 91.31 234 ARG A CA 1
ATOM 1924 C C . ARG A 1 234 ? -37.601 -3.147 51.188 1.00 91.31 234 ARG A C 1
ATOM 1926 O O . ARG A 1 234 ? -38.258 -2.535 52.030 1.00 91.31 234 ARG A O 1
ATOM 1933 N N . THR A 1 235 ? -37.802 -4.429 50.906 1.00 93.44 235 THR A N 1
ATOM 1934 C CA . THR A 1 235 ? -38.865 -5.240 51.512 1.00 93.44 235 THR A CA 1
ATOM 1935 C C . THR A 1 235 ? -38.707 -5.367 53.041 1.00 93.44 235 THR A C 1
ATOM 1937 O O . THR A 1 235 ? -39.585 -4.868 53.752 1.00 93.44 235 T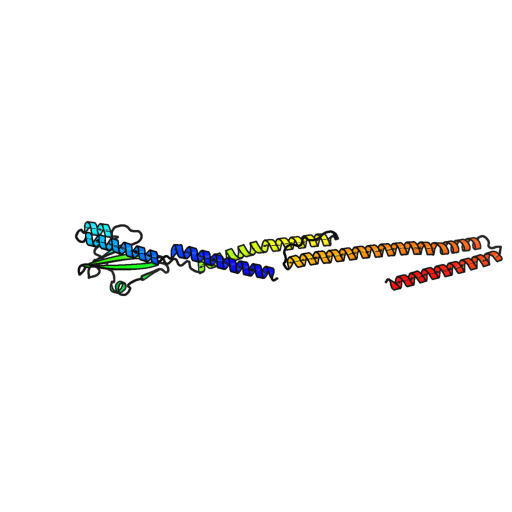HR A O 1
ATOM 1940 N N . PRO A 1 236 ? -37.608 -5.932 53.592 1.00 91.69 236 PRO A N 1
ATOM 1941 C CA . PRO A 1 236 ? -37.388 -5.989 55.039 1.00 91.69 236 PRO A CA 1
ATOM 1942 C C . PRO A 1 236 ? -37.265 -4.594 55.661 1.00 91.69 236 PRO A C 1
ATOM 1944 O O . PRO A 1 236 ? -37.825 -4.372 56.731 1.00 91.69 236 PRO A O 1
ATOM 1947 N N . PHE A 1 237 ? -36.638 -3.628 54.980 1.00 93.62 237 PHE A N 1
ATOM 1948 C CA . PHE A 1 237 ? -36.524 -2.251 55.475 1.00 93.62 237 PHE A CA 1
ATOM 1949 C C . PHE A 1 237 ? -37.890 -1.580 55.688 1.00 93.62 237 PHE A C 1
ATOM 1951 O O . PHE A 1 237 ? -38.146 -0.970 56.728 1.00 93.62 237 PHE A O 1
ATOM 1958 N N . THR A 1 238 ? -38.810 -1.736 54.733 1.00 94.00 238 THR A N 1
ATOM 1959 C CA . THR A 1 238 ? -40.172 -1.195 54.847 1.00 94.00 238 THR A CA 1
ATOM 1960 C C . THR A 1 238 ? -40.952 -1.905 55.954 1.00 94.00 238 THR A C 1
ATOM 1962 O O . THR A 1 238 ? -41.678 -1.244 56.696 1.00 94.00 238 THR A O 1
ATOM 1965 N N . SER A 1 239 ? -40.772 -3.224 56.118 1.00 93.38 239 SER A N 1
ATOM 1966 C CA . SER A 1 239 ? -41.353 -3.964 57.245 1.00 93.38 239 SER A CA 1
ATOM 1967 C C . SER A 1 239 ? -40.855 -3.429 58.589 1.00 93.38 239 SER A C 1
ATOM 1969 O O . SER A 1 239 ? -41.679 -3.142 59.452 1.00 93.38 239 SER A O 1
ATOM 1971 N N . ILE A 1 240 ? -39.542 -3.223 58.751 1.00 93.81 240 ILE A N 1
ATOM 1972 C CA . ILE A 1 240 ? -38.944 -2.663 59.975 1.00 93.81 240 ILE A CA 1
ATOM 1973 C C . ILE A 1 240 ? -39.572 -1.303 60.303 1.00 93.81 240 ILE A C 1
ATOM 1975 O O . ILE A 1 240 ? -40.062 -1.099 61.412 1.00 93.81 240 ILE A O 1
ATOM 1979 N N . ILE A 1 241 ? -39.641 -0.391 59.326 1.00 92.38 241 ILE A N 1
ATOM 1980 C CA . ILE A 1 241 ? -40.274 0.925 59.512 1.00 92.38 241 ILE A CA 1
ATOM 1981 C C . ILE A 1 241 ? -41.755 0.786 59.894 1.00 92.38 241 ILE A C 1
ATOM 1983 O O . ILE A 1 241 ? -42.239 1.534 60.746 1.00 92.38 241 ILE A O 1
ATOM 1987 N N . GLY A 1 242 ? -42.480 -0.147 59.272 1.00 92.75 242 GLY A N 1
ATOM 1988 C CA . GLY A 1 242 ? -43.887 -0.417 59.565 1.00 92.75 242 GLY A CA 1
ATOM 1989 C C . GLY A 1 242 ? -44.110 -0.848 61.014 1.00 92.75 242 GLY A C 1
ATOM 1990 O O . GLY A 1 242 ? -44.921 -0.244 61.711 1.00 92.75 242 GLY A O 1
ATOM 1991 N N . TYR A 1 243 ? -43.342 -1.825 61.499 1.00 91.56 243 TYR A N 1
ATOM 1992 C CA . TYR A 1 243 ? -43.443 -2.294 62.884 1.00 91.56 243 TYR A CA 1
ATOM 1993 C C . TYR A 1 243 ? -42.996 -1.237 63.899 1.00 91.56 243 TYR A C 1
ATOM 1995 O O . TYR A 1 243 ? -43.656 -1.067 64.922 1.00 91.56 243 TYR A O 1
ATOM 2003 N N . ILE A 1 244 ? -41.957 -0.447 63.599 1.00 91.75 244 ILE A N 1
ATOM 2004 C CA . ILE A 1 244 ? -41.565 0.693 64.446 1.00 91.75 244 ILE A CA 1
ATOM 2005 C C . ILE A 1 244 ? -42.715 1.705 64.570 1.00 91.75 244 ILE A C 1
ATOM 2007 O O . ILE A 1 244 ? -42.961 2.221 65.661 1.00 91.75 244 ILE A O 1
ATOM 2011 N N . LYS A 1 245 ? -43.445 1.993 63.482 1.00 89.56 245 LYS A N 1
ATOM 2012 C CA . LYS A 1 245 ? -44.626 2.875 63.529 1.00 89.56 245 LYS A CA 1
ATOM 2013 C C . LYS A 1 245 ? -45.738 2.296 64.407 1.00 89.56 245 LYS A C 1
ATOM 2015 O O . LYS A 1 245 ? -46.242 3.020 65.259 1.00 89.56 245 LYS A O 1
ATOM 2020 N N . LEU A 1 246 ? -46.047 1.004 64.273 1.00 88.12 246 LEU A N 1
ATOM 2021 C CA . LEU A 1 246 ? -47.056 0.329 65.102 1.00 88.12 246 LEU A CA 1
ATOM 2022 C C . LEU A 1 246 ? -46.709 0.377 66.596 1.00 88.12 246 LEU A C 1
ATOM 2024 O O . LEU A 1 246 ? -47.579 0.671 67.410 1.00 88.12 246 LEU A O 1
ATOM 2028 N N . ILE A 1 247 ? -45.438 0.164 66.960 1.00 88.31 247 ILE A N 1
ATOM 2029 C CA . ILE A 1 247 ? -44.973 0.290 68.352 1.00 88.31 247 ILE A CA 1
ATOM 2030 C C . ILE A 1 247 ? -45.168 1.725 68.866 1.00 88.31 247 ILE A C 1
ATOM 2032 O O . ILE A 1 247 ? -45.604 1.922 70.001 1.00 88.31 247 ILE A O 1
ATOM 2036 N N . LYS A 1 248 ? -44.864 2.738 68.041 1.00 84.31 248 LYS A N 1
ATOM 2037 C CA . LYS A 1 248 ? -45.035 4.154 68.413 1.00 84.31 248 LYS A CA 1
ATOM 2038 C C . LYS A 1 248 ? -46.505 4.554 68.584 1.00 84.31 248 LYS A C 1
ATOM 2040 O O . LYS A 1 248 ? -46.780 5.448 69.380 1.00 84.31 248 LYS A O 1
ATOM 2045 N N . GLU A 1 249 ? -47.425 3.921 67.858 1.00 82.56 249 GLU A N 1
ATOM 2046 C CA . GLU A 1 249 ? -48.865 4.212 67.900 1.00 82.56 249 GLU A CA 1
ATOM 2047 C C . GLU A 1 249 ? -49.607 3.421 69.002 1.00 82.56 249 GLU A C 1
ATOM 2049 O O . GLU A 1 249 ? -50.454 3.993 69.687 1.00 82.56 249 GLU A O 1
ATOM 2054 N N . ASN A 1 250 ? -49.249 2.151 69.253 1.00 69.25 250 ASN A N 1
ATOM 2055 C CA . ASN A 1 250 ? -49.957 1.227 70.162 1.00 69.25 250 ASN A CA 1
ATOM 2056 C C . ASN A 1 250 ? -49.186 0.884 71.456 1.00 69.25 250 ASN A C 1
ATOM 2058 O O . ASN A 1 250 ? -49.173 -0.255 71.916 1.00 69.25 250 ASN A O 1
ATOM 2062 N N . TYR A 1 251 ? -48.574 1.876 72.107 1.00 66.00 251 TYR A N 1
ATOM 2063 C CA . TYR A 1 251 ? -47.686 1.693 73.273 1.00 66.00 251 TYR A CA 1
ATOM 2064 C C . TYR A 1 251 ? -48.317 1.077 74.552 1.00 66.00 251 TYR A C 1
ATOM 2066 O O . TYR A 1 251 ? -47.625 0.938 75.563 1.00 66.00 251 TYR A O 1
ATOM 2074 N N . LYS A 1 252 ? -49.620 0.755 74.565 1.00 62.72 252 LYS A N 1
ATOM 2075 C CA . LYS A 1 252 ? -50.358 0.341 75.776 1.00 62.72 252 LYS A CA 1
ATOM 2076 C C . LYS A 1 252 ? -50.457 -1.178 75.988 1.00 62.72 252 LYS A C 1
ATOM 2078 O O . LYS A 1 252 ? -50.665 -1.586 77.128 1.00 62.72 252 LYS A O 1
ATOM 2083 N N . GLU A 1 253 ? -50.259 -2.006 74.960 1.00 69.06 253 GLU A N 1
ATOM 2084 C CA . GLU A 1 253 ? -50.277 -3.477 75.075 1.00 69.06 253 GLU A CA 1
ATOM 2085 C C . GLU A 1 253 ? -48.855 -4.054 75.015 1.00 69.06 253 GLU A C 1
ATOM 2087 O O . GLU A 1 253 ? -48.240 -4.155 73.956 1.00 69.06 253 GLU A O 1
ATOM 2092 N N . LYS A 1 254 ? -48.311 -4.439 76.179 1.00 68.81 254 LYS A N 1
ATOM 2093 C CA . LYS A 1 254 ? -46.935 -4.962 76.300 1.00 68.81 254 LYS A CA 1
ATOM 2094 C C . LYS A 1 254 ? -46.687 -6.254 75.510 1.00 68.81 254 LYS A C 1
ATOM 2096 O O . LYS A 1 254 ? -45.573 -6.438 75.025 1.00 68.81 254 LYS A O 1
ATOM 2101 N N . ASP A 1 255 ? -47.695 -7.115 75.375 1.00 70.06 255 ASP A N 1
ATOM 2102 C CA . ASP A 1 255 ? -47.562 -8.422 74.711 1.00 70.06 255 ASP A CA 1
ATOM 2103 C C . ASP A 1 255 ? -47.356 -8.307 73.192 1.00 70.06 255 ASP A C 1
ATOM 2105 O O . ASP A 1 255 ? -46.645 -9.116 72.595 1.00 70.06 255 ASP A O 1
ATOM 2109 N N . ASP A 1 256 ? -47.911 -7.272 72.558 1.00 73.12 256 ASP A N 1
ATOM 2110 C CA . ASP A 1 256 ? -47.753 -7.053 71.117 1.00 73.12 256 ASP A CA 1
ATOM 2111 C C . ASP A 1 256 ? -46.457 -6.312 70.773 1.00 73.12 256 ASP A C 1
ATOM 2113 O O . ASP A 1 256 ? -45.867 -6.555 69.720 1.00 73.12 256 ASP A O 1
ATOM 2117 N N . ILE A 1 257 ? -45.935 -5.494 71.694 1.00 83.31 257 ILE A N 1
ATOM 2118 C CA . ILE A 1 257 ? -44.629 -4.837 71.529 1.00 83.31 257 ILE A CA 1
ATOM 2119 C C . ILE A 1 257 ? -43.504 -5.873 71.437 1.00 83.31 257 ILE A C 1
ATOM 2121 O O . ILE A 1 257 ? -42.640 -5.739 70.572 1.00 83.31 257 ILE A O 1
ATOM 2125 N N . SER A 1 258 ? -43.523 -6.914 72.281 1.00 85.44 258 SER A N 1
ATOM 2126 C CA . SER A 1 258 ? -42.502 -7.973 72.238 1.00 85.44 258 SER A CA 1
ATOM 2127 C C . SER A 1 258 ? -42.480 -8.668 70.876 1.00 85.44 258 SER A C 1
ATOM 2129 O O . SER A 1 258 ? -41.423 -8.779 70.263 1.00 85.44 258 SER A O 1
ATOM 2131 N N . LYS A 1 259 ? -43.653 -9.040 70.344 1.00 87.62 259 LYS A N 1
ATOM 2132 C CA . LYS A 1 259 ? -43.761 -9.666 69.016 1.00 87.62 259 LYS A CA 1
ATOM 2133 C C . LYS A 1 259 ? -43.252 -8.749 67.904 1.00 87.62 259 LYS A C 1
ATOM 2135 O O . LYS A 1 259 ? -42.596 -9.214 66.977 1.00 87.62 259 LYS A O 1
ATOM 2140 N N . TYR A 1 260 ? -43.555 -7.450 67.961 1.00 89.94 260 TYR A N 1
ATOM 2141 C CA . TYR A 1 260 ? -43.072 -6.498 66.958 1.00 89.94 260 TYR A CA 1
ATOM 2142 C C . TYR A 1 260 ? -41.552 -6.323 67.005 1.00 89.94 260 TYR A C 1
ATOM 2144 O O . TYR A 1 260 ? -40.933 -6.226 65.946 1.00 89.94 260 TYR A O 1
ATOM 2152 N N . ILE A 1 261 ? -40.949 -6.324 68.199 1.00 89.62 261 ILE A N 1
ATOM 2153 C CA . ILE A 1 261 ? -39.490 -6.298 68.368 1.00 89.62 261 ILE A CA 1
ATOM 2154 C C . ILE A 1 261 ? -38.857 -7.551 67.754 1.00 89.62 261 ILE A C 1
ATOM 2156 O O . ILE A 1 261 ? -37.931 -7.411 66.958 1.00 89.62 261 ILE A O 1
ATOM 2160 N N . ASP A 1 262 ? -39.401 -8.741 68.022 1.00 91.81 262 ASP A N 1
ATOM 2161 C CA . ASP A 1 262 ? -38.889 -9.992 67.445 1.00 91.81 262 ASP A CA 1
ATOM 2162 C C . ASP A 1 262 ? -38.963 -9.986 65.908 1.00 91.81 262 ASP A C 1
ATOM 2164 O O . ASP A 1 262 ? -38.058 -10.464 65.220 1.00 91.81 262 ASP A O 1
ATOM 2168 N N . ILE A 1 263 ? -40.027 -9.420 65.326 1.00 91.81 263 ILE A N 1
ATOM 2169 C CA . ILE A 1 263 ? -40.133 -9.298 63.865 1.00 91.81 263 ILE A CA 1
ATOM 2170 C C . ILE A 1 263 ? -39.097 -8.305 63.319 1.00 91.81 263 ILE A C 1
ATOM 2172 O O . ILE A 1 263 ? -38.490 -8.579 62.282 1.00 91.81 263 ILE A O 1
ATOM 2176 N N . ILE A 1 264 ? -38.880 -7.168 63.987 1.00 94.00 264 ILE A N 1
ATOM 2177 C CA . ILE A 1 264 ? -37.856 -6.187 63.593 1.00 94.00 264 ILE A CA 1
ATOM 2178 C C . ILE A 1 264 ? -36.463 -6.817 63.624 1.00 94.00 264 ILE A C 1
ATOM 2180 O O . ILE A 1 264 ? -35.708 -6.622 62.670 1.00 94.00 264 ILE A O 1
ATOM 2184 N N . ASP A 1 265 ? -36.141 -7.577 64.670 1.00 93.31 265 ASP A N 1
ATOM 2185 C CA . ASP A 1 265 ? -34.848 -8.248 64.821 1.00 93.31 265 ASP A CA 1
ATOM 2186 C C . ASP A 1 265 ? -34.607 -9.223 63.661 1.00 93.31 265 ASP A C 1
ATOM 2188 O O . ASP A 1 265 ? -33.680 -9.043 62.872 1.00 93.31 265 ASP A O 1
ATOM 2192 N N . ASN A 1 266 ? -35.560 -10.130 63.415 1.00 93.88 266 ASN A N 1
ATOM 2193 C CA . ASN A 1 266 ? -35.495 -11.074 62.297 1.00 93.88 266 ASN A CA 1
ATOM 2194 C C . ASN A 1 266 ? -35.354 -10.385 60.925 1.00 93.88 266 ASN A C 1
ATOM 2196 O O . ASN A 1 266 ? -34.612 -10.847 60.054 1.00 93.88 266 ASN A O 1
ATOM 2200 N N . LYS A 1 267 ? -36.076 -9.278 60.690 1.00 93.19 267 LYS A N 1
ATOM 2201 C CA . LYS A 1 267 ? -35.960 -8.519 59.432 1.00 93.19 267 LYS A CA 1
ATOM 2202 C C . LYS A 1 267 ? -34.622 -7.793 59.315 1.00 93.19 267 LYS A C 1
ATOM 2204 O O . LYS A 1 267 ? -34.125 -7.668 58.197 1.00 93.19 267 LYS A O 1
ATOM 2209 N N . SER A 1 268 ? -34.052 -7.342 60.429 1.00 94.12 268 SER A N 1
ATOM 2210 C CA . SER A 1 268 ? -32.748 -6.677 60.470 1.00 94.12 268 SER A CA 1
ATOM 2211 C C . SER A 1 268 ? -31.622 -7.673 60.201 1.00 94.12 268 SER A C 1
ATOM 2213 O O . SER A 1 268 ? -30.797 -7.406 59.331 1.00 94.12 268 SER A O 1
ATOM 2215 N N . SER A 1 269 ? -31.654 -8.862 60.815 1.00 92.50 269 SER A N 1
ATOM 2216 C CA . SER A 1 269 ? -30.701 -9.943 60.519 1.00 92.50 269 SER A CA 1
ATOM 2217 C C . SER A 1 269 ? -30.777 -10.387 59.058 1.00 92.50 269 SER A C 1
ATOM 2219 O O . SER A 1 269 ? -29.752 -10.574 58.409 1.00 92.50 269 SER A O 1
ATOM 2221 N N . ARG A 1 270 ? -31.987 -10.491 58.487 1.00 91.56 270 ARG A N 1
ATOM 2222 C CA . ARG A 1 270 ? -32.136 -10.819 57.060 1.00 91.56 270 ARG A CA 1
ATOM 2223 C C . ARG A 1 270 ? -31.576 -9.726 56.146 1.00 91.56 270 ARG A C 1
ATOM 2225 O O . ARG A 1 270 ? -31.025 -10.037 55.094 1.00 91.56 270 ARG A O 1
ATOM 2232 N N . LEU A 1 271 ? -31.743 -8.454 56.508 1.00 93.25 271 LEU A N 1
ATOM 2233 C CA . LEU A 1 271 ? -31.167 -7.336 55.757 1.00 93.25 271 LEU A CA 1
ATOM 2234 C C . LEU A 1 271 ? -29.631 -7.370 55.810 1.00 93.25 271 LEU A C 1
ATOM 2236 O O . LEU A 1 271 ? -28.990 -7.132 54.792 1.00 93.25 271 LEU A O 1
ATOM 2240 N N . GLU A 1 272 ? -29.056 -7.689 56.969 1.00 92.38 272 GLU A N 1
ATOM 2241 C CA . GLU A 1 272 ? -27.611 -7.846 57.158 1.00 92.38 272 GLU A CA 1
ATOM 2242 C C . GLU A 1 272 ? -27.037 -8.985 56.302 1.00 92.38 272 GLU A C 1
ATOM 2244 O O . GLU A 1 272 ? -26.044 -8.782 55.607 1.00 92.38 272 GLU A O 1
ATOM 2249 N N . GLU A 1 273 ? -27.698 -10.146 56.273 1.00 91.50 273 GLU A N 1
ATOM 2250 C CA . GLU A 1 273 ? -27.319 -11.278 55.416 1.00 91.50 273 GLU A CA 1
ATOM 2251 C C . GLU A 1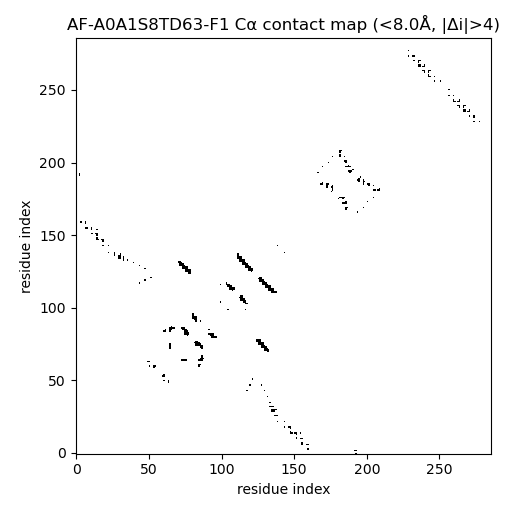 273 ? -27.285 -10.873 53.932 1.00 91.50 273 GLU A C 1
ATOM 2253 O O . GLU A 1 273 ? -26.276 -11.069 53.261 1.00 91.50 273 GLU A O 1
ATOM 2258 N N . LEU A 1 274 ? -28.331 -10.192 53.442 1.00 89.06 274 LEU A N 1
ATOM 2259 C CA . LEU A 1 274 ? -28.391 -9.701 52.057 1.00 89.06 274 LEU A CA 1
ATOM 2260 C C . LEU A 1 274 ? -27.273 -8.697 51.722 1.00 89.06 274 LEU A C 1
ATOM 2262 O O . LEU A 1 274 ? -26.793 -8.657 50.588 1.00 89.06 274 LEU A O 1
ATOM 2266 N N . ILE A 1 275 ? -26.869 -7.863 52.684 1.00 90.31 275 ILE A N 1
ATOM 2267 C CA . ILE A 1 275 ? -25.754 -6.920 52.510 1.00 90.31 275 ILE A CA 1
ATOM 2268 C C . ILE A 1 275 ? -24.419 -7.673 52.452 1.00 90.31 275 ILE A C 1
ATOM 2270 O O . ILE A 1 275 ? -23.575 -7.342 51.616 1.00 90.31 275 ILE A O 1
ATOM 2274 N N . ASN A 1 276 ? -24.232 -8.685 53.300 1.00 89.31 276 ASN A N 1
ATOM 2275 C CA . ASN A 1 276 ? -23.022 -9.504 53.317 1.00 89.31 276 ASN A CA 1
ATOM 2276 C C . ASN A 1 276 ? -22.870 -10.317 52.022 1.00 89.31 276 ASN A C 1
ATOM 2278 O O . ASN A 1 276 ? -21.797 -10.276 51.416 1.00 89.31 276 ASN A O 1
ATOM 2282 N N . ASP A 1 277 ? -23.951 -10.942 51.541 1.00 88.00 277 ASP A N 1
ATOM 2283 C CA . ASP A 1 277 ? -23.986 -11.674 50.266 1.00 88.00 277 ASP A CA 1
ATOM 2284 C C . ASP A 1 277 ? -23.584 -10.770 49.087 1.00 88.00 277 ASP A C 1
ATOM 2286 O O . ASP A 1 277 ? -22.791 -11.145 48.216 1.00 88.00 277 ASP A O 1
ATOM 2290 N N . LEU A 1 278 ? -24.092 -9.532 49.069 1.00 87.56 278 LEU A N 1
ATOM 2291 C CA . LEU A 1 278 ? -23.724 -8.539 48.061 1.00 87.56 278 LEU A CA 1
ATOM 2292 C C . LEU A 1 278 ? -22.233 -8.186 48.127 1.00 87.56 278 LEU A C 1
ATOM 2294 O O . LEU A 1 278 ? -21.570 -8.087 47.091 1.00 87.56 278 LEU A O 1
ATOM 2298 N N . PHE A 1 279 ? -21.707 -7.970 49.332 1.00 86.44 279 PHE A N 1
ATOM 2299 C CA . PHE A 1 279 ? -20.314 -7.585 49.529 1.00 86.44 279 PHE A CA 1
ATOM 2300 C C . PHE A 1 279 ? -19.365 -8.696 49.064 1.00 86.44 279 PHE A C 1
ATOM 2302 O O . PHE A 1 279 ? -18.403 -8.426 48.340 1.00 86.44 279 PHE A O 1
ATOM 2309 N N . GLU A 1 280 ? -19.674 -9.951 49.398 1.00 86.56 280 GLU A N 1
ATOM 2310 C CA . GLU A 1 280 ? -18.918 -11.120 48.948 1.00 86.56 280 GLU A CA 1
ATOM 2311 C C . GLU A 1 280 ? -18.923 -11.242 47.419 1.00 86.56 280 GLU A C 1
ATOM 2313 O O . GLU A 1 280 ? -17.857 -11.372 46.808 1.00 86.56 280 GLU A O 1
ATOM 2318 N N . TYR A 1 281 ? -20.087 -11.075 46.782 1.00 84.44 281 TYR A N 1
ATOM 2319 C CA . TYR A 1 281 ? -20.192 -11.073 45.323 1.00 84.44 281 TYR A CA 1
ATOM 2320 C C . TYR A 1 281 ? -19.312 -9.989 44.680 1.00 84.44 281 TYR A C 1
ATOM 2322 O O . TYR A 1 281 ? -18.557 -10.274 43.746 1.00 84.44 281 TYR A O 1
ATOM 2330 N N . THR A 1 282 ? -19.360 -8.750 45.188 1.00 82.06 282 THR A N 1
ATOM 2331 C CA . THR A 1 282 ? -18.553 -7.643 44.641 1.00 82.06 282 THR A CA 1
ATOM 2332 C C . THR A 1 282 ? -17.053 -7.867 44.806 1.00 82.06 282 THR A C 1
ATOM 2334 O O . THR A 1 282 ? -16.289 -7.500 43.919 1.00 82.06 282 THR A O 1
ATOM 2337 N N . LYS A 1 283 ? -16.619 -8.526 45.884 1.00 81.44 283 LYS A N 1
ATOM 2338 C CA . LYS A 1 283 ? -15.209 -8.854 46.124 1.00 81.44 283 LYS A CA 1
ATOM 2339 C C . LYS A 1 283 ? -14.678 -9.926 45.167 1.00 81.44 283 LYS A C 1
ATOM 2341 O O . LYS A 1 283 ? -13.504 -9.892 44.826 1.00 81.44 283 LYS A O 1
ATOM 2346 N N . LEU A 1 284 ? -15.526 -10.860 44.733 1.00 75.75 284 LEU A N 1
ATOM 2347 C CA . LEU A 1 284 ? -15.167 -11.892 43.750 1.00 75.75 284 LEU A CA 1
ATOM 2348 C C . LEU A 1 284 ? -15.123 -11.367 42.307 1.00 75.75 284 LEU A C 1
ATOM 2350 O O . LEU A 1 284 ? -14.477 -11.976 41.458 1.00 75.75 284 LEU A O 1
ATOM 2354 N N . THR A 1 285 ? -15.835 -10.272 42.020 1.00 65.50 285 THR A N 1
ATOM 2355 C CA . THR A 1 285 ? -15.951 -9.681 40.674 1.00 65.50 285 THR A CA 1
ATOM 2356 C C . THR A 1 285 ? -15.143 -8.393 40.467 1.00 65.50 285 THR A C 1
ATOM 2358 O O . THR A 1 285 ? -15.152 -7.874 39.348 1.00 65.50 285 THR A O 1
ATOM 2361 N N . SER A 1 286 ? -14.457 -7.890 41.502 1.00 54.62 286 SER A N 1
ATOM 2362 C CA . SER A 1 286 ? -13.580 -6.702 41.446 1.00 54.62 286 SER A CA 1
ATOM 2363 C C . SER A 1 286 ? -12.111 -7.050 41.237 1.00 54.62 286 SER A C 1
ATOM 2365 O O . SER A 1 286 ? -11.688 -8.136 41.690 1.00 54.62 286 SER A O 1
#

pLDDT: mean 80.42, std 14.96, range [45.28, 98.0]

Secondary structure (DSSP, 8-state):
-HHHHHHHHHHHHHHHHHHHHHHHHHHHHH--HHHHHHHHHHHHHHHHHHHHHHTT-HHHHHHHHH---SSEEEEEEETT-BEEE-SSTTS-SB--HHHHHHTSS-EEEETTEEEEEEEEEEETTEEEEEEEEEE-----HHHHHHHHHHHHHHHHHHHHHHHHHHHHHHHHHHHHHHTT-TT------SSSHHHHHHHHHHHHHHHHHHHHHHHHHHHHHHHHHHHHHHHHHHHHHHHHHHHHHHHHH-TT-HHHHHHHHHHHHHHHHHHHHHHHHHHHHHHHH-

Foldseek 3Di:
DVVLVVLLVVLLVVLVVVLVVVVVVLCVVQPCVVVVVVVLVVVVVVLVVQCLVCVPPPVSVQCSQLVPDPFKHKFKAWLQQATPHGNDPDDDGGDDVVVCVVPQFFDPPDPFWTKHWDWDDNDPTMIMIMIGIRGRPPPDPVNSVVVSVVSSVVSSCVVVVVVVVLVVQLVVQLVVVVVVPLVGAGDQDDDDPSSVVSVVSNVVSVVVVVVVVVVVVVVVVVVVVVVVLVVQLVVLVVLLVVLVVVCVVPVPDPVVNVVSVVSNVVSVVSSVVSVVVVVVVVVVVD

Mean predicted aligned error: 14.86 Å

Nearest PDB structures (foldseek):
  5c21-assembly1_B  TM=5.002E-01  e=3.774E+00  Escherichia coli
  4xrt-assembly1_A  TM=4.672E-01  e=7.568E-01  Streptomyces steffisburgensis

Sequence (286 aa):
MFTFLVIFLVSLILSTVITLVINGAWRDEQTDYSNQISNFTYNCKEIYKEIDENMKNDEKLQDIVSRDTIRFKVFIVDKQVKVLFSPENNCIKQFDINKILNQQSKSNFDKNNISYYDIKSLVEDIYVVVSDVLYKGDISFSTLFPLGILIFVDLFLLLTYGKVKYINSLSKGLVEISKWNLNYRVEVKGRDELSILGKNINYMTEELMNLKEKEKEIEKNKNRLIVSVSHDLRTPFTSIIGYIKLIKENYKEKDDISKYIDIIDNKSSRLEELINDLFEYTKLTS

Radius of gyration: 54.2 Å; Cα contacts (8 Å, |Δi|>4): 247; chains: 1; bounding box: 106×38×149 Å

Solvent-accessible surface area (backbone atoms only — not comparable to full-atom values): 15754 Å² total; per-residue (Å²): 113,67,65,62,53,49,49,49,52,50,23,50,52,51,23,52,51,51,45,50,51,51,51,50,59,52,34,64,76,46,44,54,56,67,57,54,50,49,53,49,56,51,49,51,55,54,52,53,51,57,46,66,78,38,73,90,36,69,71,58,50,47,49,66,26,43,49,89,46,97,63,48,48,42,35,35,25,41,76,86,31,40,55,77,41,58,56,54,101,78,83,72,74,61,62,67,58,76,62,47,68,75,35,75,60,62,51,79,79,47,102,44,36,34,40,38,62,49,78,47,78,80,53,104,47,37,36,42,38,41,36,36,70,45,61,54,46,69,79,52,68,81,67,52,51,63,54,32,51,51,48,25,53,52,48,39,50,61,65,45,49,61,54,53,54,50,52,52,52,48,51,53,40,49,54,48,38,72,70,71,38,52,84,65,70,53,82,66,57,86,89,50,73,69,20,52,51,30,50,51,52,41,51,53,35,50,52,53,42,54,50,53,53,51,50,52,49,51,51,52,51,50,53,49,50,54,53,52,50,54,53,64,50,46,53,39,51,51,50,38,54,50,42,53,50,49,47,71,74,52,76,83,51,69,75,59,47,56,54,40,50,55,50,37,50,56,32,48,55,52,47,50,52,56,52,50,55,49,52,53,52,50,62,73,76,102